Protein AF-A0AA96EMD9-F1 (afdb_monomer)

Sequence (274 aa):
MLNLIAQHVCFEETAKPFMGIWDDLYNVAASVAKLDLLMAHQSEVEGQAGRMVITEVEYLAVQCRSIFDYLQRIIKAIWSKVRYKEDGSSPKKTLPNSFGDMVIGGDNKPRTAAEIEERFMIPQALAFVYARHAPFFANLRTMRDAIVHKGSPTPVIFTTQKGAYIESTLWPFSAMTTWRSDEFEPNSLVPLKPALGAMIYLTLLAAEELIHTYSLIVELGHPLCPNHALFLRASSGKALADLLADADKRYVPPPSDEQLATVLVREGAPKAEP

Mean predicted aligned error: 6.85 Å

Secondary structure (DSSP, 8-state):
-HHHHHHH--SHHHHHHHHHHHHHHHHHHHHHHHHHHHHHTGGGSTTTHHHHHHHHHHHHHHHHHHHHHHHHHHHHHHHTT--BSSSS---PPPPPSSHHHHHB-TTSSBPPHHHHHHHHT--HHHHHHHHHHHHHHHHHHHHHHHHHSSSPPPPP-EEETTEEEEETTSTTGGG-----GGGPBGGGEEEHHHHHHHHHHHHHHHHHHHHHHHHHHB-PPPPSSTTPPP----TTHHHHHHHHHHHHHH----TTHHHHHHHHHHHSS-----

Solvent-accessible surface area (backbone atoms only — not comparable to full-atom values): 15430 Å² total; per-residue (Å²): 80,71,49,56,42,64,30,45,50,76,46,81,84,28,46,63,34,51,50,48,41,54,52,35,53,47,52,46,15,46,47,49,37,48,52,55,53,46,55,76,47,35,83,79,41,74,88,44,45,36,58,56,50,48,54,48,53,46,49,45,39,50,38,46,52,47,40,46,27,25,49,28,36,36,53,34,58,47,60,79,71,51,55,63,76,83,63,90,76,75,79,73,53,85,64,57,58,40,42,59,69,66,24,43,42,96,86,74,40,61,36,52,31,68,60,34,18,70,74,47,56,47,59,62,64,55,19,40,53,49,28,70,46,18,60,60,51,51,49,43,54,48,49,39,40,52,70,76,62,71,95,52,82,69,77,68,48,45,74,51,99,92,34,53,25,30,46,46,78,43,77,82,49,47,83,61,78,60,74,56,86,88,55,58,44,86,88,55,25,28,62,40,64,56,56,54,18,40,55,52,42,53,44,52,49,51,50,30,51,50,50,51,50,47,57,72,60,32,64,69,58,75,58,76,54,76,99,64,81,74,77,90,87,48,98,35,36,64,52,38,50,55,36,40,58,53,26,59,76,44,60,74,82,65,85,63,57,64,54,52,54,54,44,49,51,66,79,64,53,78,79,79,77,130

Foldseek 3Di:
DLQCCQFFPPDDQLPVLSVLLLVLVQLLLVLLVVQVVCLVCVVVVPPCSQVVNLVSVLSLLVSLQSNQLSLQSSLLVVQVPWDWPPDDDDPADRGDRGLCVQAADPVRAGDQLVCSCVVGVDASLLSHLSSVCSVLSSLSVVSNDQSVDDPDPRFGWDRDNVHTKGQCCDPPNVVDQQDDPVQADPNNIGHCLLVSLLSNLSSVVSSVSNVVSVCLGTDTDGTPDPPDDDDNDHPSVVSNVVSNVSNVVRDDDDPCVVVSVVSSCVSPPPPPDD

Structure (mmCIF, N/CA/C/O backbone):
data_AF-A0AA96EMD9-F1
#
_entry.id   AF-A0AA96EMD9-F1
#
loop_
_atom_site.group_PDB
_atom_site.id
_atom_site.type_symbol
_atom_site.label_atom_id
_atom_site.label_alt_id
_atom_site.label_comp_id
_atom_site.label_asym_id
_atom_site.label_entity_id
_atom_site.label_seq_id
_atom_site.pdbx_PDB_ins_code
_atom_site.Cartn_x
_atom_site.Cartn_y
_atom_site.Cartn_z
_atom_site.occupancy
_atom_site.B_iso_or_equiv
_atom_site.auth_seq_id
_atom_site.auth_comp_id
_atom_site.auth_asym_id
_atom_site.auth_atom_id
_atom_site.pdbx_PDB_model_num
ATOM 1 N N . MET A 1 1 ? -0.306 -9.950 -9.013 1.00 88.25 1 MET A N 1
ATOM 2 C CA . MET A 1 1 ? 0.975 -9.447 -8.490 1.00 88.25 1 MET A CA 1
ATOM 3 C C . MET A 1 1 ? 1.853 -10.590 -8.031 1.00 88.25 1 MET A C 1
ATOM 5 O O . MET A 1 1 ? 2.797 -10.909 -8.740 1.00 88.25 1 MET A O 1
ATOM 9 N N . LEU A 1 2 ? 1.558 -11.229 -6.891 1.00 89.88 2 LEU A N 1
ATOM 10 C CA . LEU A 1 2 ? 2.449 -12.240 -6.300 1.00 89.88 2 LEU A CA 1
ATOM 11 C C . LEU A 1 2 ? 2.739 -13.407 -7.253 1.00 89.88 2 LEU A C 1
ATOM 13 O O . LEU A 1 2 ? 3.895 -13.783 -7.414 1.00 89.88 2 LEU A O 1
ATOM 17 N N . ASN A 1 3 ? 1.708 -13.912 -7.941 1.00 90.56 3 ASN A N 1
ATOM 18 C CA . ASN A 1 3 ? 1.860 -14.949 -8.967 1.00 90.56 3 ASN A CA 1
ATOM 19 C C . ASN A 1 3 ? 2.838 -14.533 -10.061 1.00 90.56 3 ASN A C 1
ATOM 21 O O . ASN A 1 3 ? 3.735 -15.290 -10.403 1.00 90.56 3 ASN A O 1
ATOM 25 N N . LEU A 1 4 ? 2.683 -13.321 -10.587 1.00 89.44 4 LEU A N 1
ATOM 26 C CA . LEU A 1 4 ? 3.505 -12.825 -11.682 1.00 89.44 4 LEU A CA 1
ATOM 27 C C . LEU A 1 4 ? 4.973 -12.717 -11.260 1.00 89.44 4 LEU A C 1
ATOM 29 O O . LEU A 1 4 ? 5.852 -13.208 -11.963 1.00 89.44 4 LEU A O 1
ATOM 33 N N . ILE A 1 5 ? 5.227 -12.145 -10.080 1.00 90.38 5 ILE A N 1
ATOM 34 C CA . ILE A 1 5 ? 6.582 -12.013 -9.536 1.00 90.38 5 ILE A CA 1
ATOM 35 C C . ILE A 1 5 ? 7.205 -13.397 -9.312 1.00 90.38 5 ILE A C 1
ATOM 37 O O . ILE A 1 5 ? 8.311 -13.648 -9.784 1.00 90.38 5 ILE A O 1
ATOM 41 N N . ALA A 1 6 ? 6.488 -14.313 -8.658 1.00 90.62 6 ALA A N 1
ATOM 42 C CA . ALA A 1 6 ? 6.991 -15.654 -8.366 1.00 90.62 6 ALA A CA 1
ATOM 43 C C . ALA A 1 6 ? 7.255 -16.484 -9.633 1.00 90.62 6 ALA A C 1
ATOM 45 O O . ALA A 1 6 ? 8.221 -17.237 -9.682 1.00 90.62 6 ALA A O 1
ATOM 46 N N . GLN A 1 7 ? 6.408 -16.344 -10.655 1.00 90.81 7 GLN A N 1
ATOM 47 C CA . GLN A 1 7 ? 6.484 -17.146 -11.876 1.00 90.81 7 GLN A CA 1
ATOM 48 C C . GLN A 1 7 ? 7.506 -16.621 -12.879 1.00 90.81 7 GLN A C 1
ATOM 50 O O . GLN A 1 7 ? 8.136 -17.420 -13.561 1.00 90.81 7 GLN A O 1
ATOM 55 N N . HIS A 1 8 ? 7.669 -15.303 -12.989 1.00 89.56 8 HIS A N 1
ATOM 56 C CA . HIS A 1 8 ? 8.442 -14.698 -14.079 1.00 89.56 8 HIS A CA 1
ATOM 57 C C . HIS A 1 8 ? 9.663 -13.911 -13.610 1.00 89.56 8 HIS A C 1
ATOM 59 O O . HIS A 1 8 ? 10.507 -13.535 -14.422 1.00 89.56 8 HIS A O 1
ATOM 65 N N . VAL A 1 9 ? 9.748 -13.618 -12.313 1.00 86.44 9 VAL A N 1
ATOM 66 C CA . VAL A 1 9 ? 10.692 -12.639 -11.774 1.00 86.44 9 VAL A CA 1
ATOM 67 C C . VAL A 1 9 ? 11.409 -13.158 -10.528 1.00 86.44 9 VAL A C 1
ATOM 69 O O . VAL A 1 9 ? 11.762 -12.397 -9.630 1.00 86.44 9 VAL A O 1
ATOM 72 N N . CYS A 1 10 ? 11.641 -14.465 -10.446 1.00 84.44 10 CYS A N 1
ATOM 73 C CA . CYS A 1 10 ? 12.360 -15.067 -9.329 1.00 84.44 10 CYS A CA 1
ATOM 74 C C . CYS A 1 10 ? 13.860 -15.178 -9.650 1.00 84.44 10 CYS A C 1
ATOM 76 O O . CYS A 1 10 ? 14.341 -16.225 -10.076 1.00 84.44 10 CYS A O 1
ATOM 78 N N . PHE A 1 11 ? 14.600 -14.084 -9.460 1.00 88.06 11 PHE A N 1
ATOM 79 C CA . PHE A 1 11 ? 16.061 -14.044 -9.564 1.00 88.06 11 PHE A CA 1
ATOM 80 C C . PHE A 1 11 ? 16.672 -13.329 -8.348 1.00 88.06 11 PHE A C 1
ATOM 82 O O . PHE A 1 11 ? 15.958 -12.774 -7.513 1.00 88.06 11 PHE A O 1
ATOM 89 N N . GLU A 1 12 ? 17.997 -13.388 -8.199 1.00 90.88 12 GLU A N 1
ATOM 90 C CA . GLU A 1 12 ? 18.689 -13.012 -6.957 1.00 90.88 12 GLU A CA 1
ATOM 91 C C . GLU A 1 12 ? 18.345 -11.592 -6.475 1.00 90.88 12 GLU A C 1
ATOM 93 O O . GLU A 1 12 ? 18.036 -11.383 -5.299 1.00 90.88 12 GLU A O 1
ATOM 98 N N . GLU A 1 13 ? 18.307 -10.613 -7.383 1.00 92.50 13 GLU A N 1
ATOM 99 C CA . GLU A 1 13 ? 18.061 -9.213 -7.027 1.00 92.50 13 GLU A CA 1
ATOM 100 C C . GLU A 1 13 ? 16.616 -8.926 -6.577 1.00 92.50 13 GLU A C 1
ATOM 102 O O . GLU A 1 13 ? 16.376 -7.943 -5.867 1.00 92.50 13 GLU A O 1
ATOM 107 N N . THR A 1 14 ? 15.651 -9.770 -6.955 1.00 93.12 14 THR A N 1
ATOM 108 C CA . THR A 1 14 ? 14.228 -9.620 -6.601 1.00 93.12 14 THR A CA 1
ATOM 109 C C . THR A 1 14 ? 13.814 -10.468 -5.411 1.00 93.12 14 THR A C 1
ATOM 111 O O . THR A 1 14 ? 12.814 -10.140 -4.772 1.00 93.12 14 THR A O 1
ATOM 114 N N . ALA A 1 15 ? 14.603 -11.482 -5.043 1.00 93.44 15 ALA A N 1
ATOM 115 C CA . ALA A 1 15 ? 14.305 -12.380 -3.931 1.00 93.44 15 ALA A CA 1
ATOM 116 C C . ALA A 1 15 ? 14.082 -11.623 -2.611 1.00 93.44 15 ALA A C 1
ATOM 118 O O . ALA A 1 15 ? 13.046 -11.781 -1.969 1.00 93.44 15 ALA A O 1
ATOM 119 N N . LYS A 1 16 ? 15.014 -10.741 -2.219 1.00 95.31 16 LYS A N 1
ATOM 120 C CA . LYS A 1 16 ? 14.902 -10.000 -0.949 1.00 95.31 16 LYS A CA 1
ATOM 121 C C . LYS A 1 16 ? 13.705 -9.034 -0.918 1.00 95.31 16 LYS A C 1
ATOM 123 O O . LYS A 1 16 ? 12.962 -9.079 0.058 1.00 95.31 16 LYS A O 1
ATOM 128 N N . PRO A 1 17 ? 13.481 -8.165 -1.925 1.00 96.44 17 PRO A N 1
ATOM 129 C CA . PRO A 1 17 ? 12.268 -7.349 -1.972 1.00 96.44 17 PRO A CA 1
ATOM 130 C C . PRO A 1 17 ? 10.973 -8.168 -1.981 1.00 96.44 17 PRO A C 1
ATOM 132 O O . PRO A 1 17 ? 10.014 -7.786 -1.321 1.00 96.44 17 PRO A O 1
ATOM 135 N N . PHE A 1 18 ? 10.947 -9.300 -2.688 1.00 95.44 18 PHE A N 1
ATOM 136 C CA . PHE A 1 18 ? 9.769 -10.161 -2.745 1.00 95.44 18 PHE A CA 1
ATOM 137 C C . PHE A 1 18 ? 9.441 -10.787 -1.385 1.00 95.44 18 PHE A C 1
ATOM 139 O O . PHE A 1 18 ? 8.287 -10.750 -0.962 1.00 95.44 18 PHE A O 1
ATOM 146 N N . MET A 1 19 ? 10.456 -11.269 -0.659 1.00 94.62 19 MET A N 1
ATOM 147 C CA . MET A 1 19 ? 10.290 -11.718 0.728 1.00 94.62 19 MET A CA 1
ATOM 148 C C . MET A 1 19 ? 9.821 -10.585 1.646 1.00 94.62 19 MET A C 1
ATOM 150 O O . MET A 1 19 ? 8.975 -10.811 2.499 1.00 94.62 19 MET A O 1
ATOM 154 N N . GLY A 1 20 ? 10.293 -9.355 1.423 1.00 96.25 20 GLY A N 1
ATOM 155 C CA . GLY A 1 20 ? 9.812 -8.178 2.148 1.00 96.25 20 GLY A CA 1
ATOM 156 C C . GLY A 1 20 ? 8.308 -7.937 1.981 1.00 96.25 20 GLY A C 1
ATOM 157 O O . GLY A 1 20 ? 7.614 -7.734 2.968 1.00 96.25 20 GLY A O 1
ATOM 158 N N . ILE A 1 21 ? 7.777 -8.046 0.755 1.00 96.12 21 ILE A N 1
ATOM 159 C CA . ILE A 1 21 ? 6.322 -7.963 0.513 1.00 96.12 21 ILE A CA 1
ATOM 160 C C . ILE A 1 21 ? 5.586 -9.070 1.274 1.00 96.12 21 ILE A C 1
ATOM 162 O O . ILE A 1 21 ? 4.518 -8.837 1.835 1.00 96.12 21 ILE A O 1
ATOM 166 N N . TRP A 1 22 ? 6.144 -10.280 1.283 1.00 94.06 22 TRP A N 1
ATOM 167 C CA . TRP A 1 22 ? 5.551 -11.422 1.970 1.00 94.06 22 TRP A C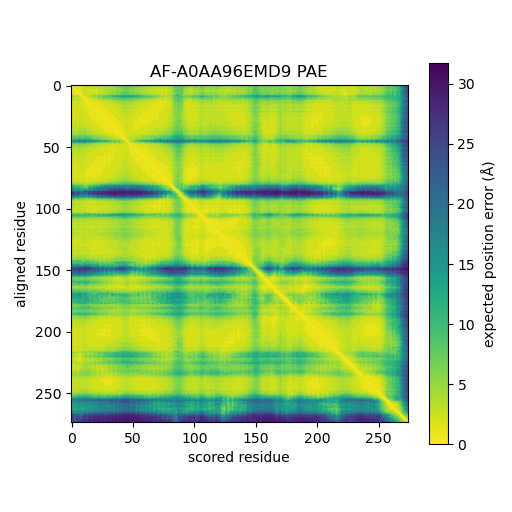A 1
ATOM 168 C C . TRP A 1 22 ? 5.466 -11.198 3.488 1.00 94.06 22 TRP A C 1
ATOM 170 O O . TRP A 1 22 ? 4.406 -11.405 4.084 1.00 94.06 22 TRP A O 1
ATOM 180 N N . ASP A 1 23 ? 6.551 -10.725 4.099 1.00 96.12 23 ASP A N 1
ATOM 181 C CA . ASP A 1 23 ? 6.608 -10.401 5.525 1.00 96.12 23 ASP A CA 1
ATOM 182 C C . ASP A 1 23 ? 5.653 -9.252 5.880 1.00 96.12 23 ASP A C 1
ATOM 184 O O . ASP A 1 23 ? 4.903 -9.351 6.854 1.00 96.12 23 ASP A O 1
ATOM 188 N N . ASP A 1 24 ? 5.600 -8.197 5.062 1.00 97.12 24 ASP A N 1
ATOM 189 C CA . ASP A 1 24 ? 4.687 -7.070 5.274 1.00 97.12 24 ASP A CA 1
ATOM 190 C C . ASP A 1 24 ? 3.218 -7.521 5.211 1.00 97.12 24 ASP A C 1
ATOM 192 O O . ASP A 1 24 ? 2.407 -7.109 6.040 1.00 97.12 24 ASP A O 1
ATOM 196 N N . LEU A 1 25 ? 2.861 -8.426 4.291 1.00 96.00 25 LEU A N 1
ATOM 197 C CA . LEU A 1 25 ? 1.513 -9.000 4.222 1.00 96.00 25 LEU A CA 1
ATOM 198 C C . LEU A 1 25 ? 1.167 -9.836 5.463 1.00 96.00 25 LEU A C 1
ATOM 200 O O . LEU A 1 25 ? 0.032 -9.770 5.947 1.00 96.00 25 LEU A O 1
ATOM 204 N N . TYR A 1 26 ? 2.123 -10.593 6.010 1.00 96.19 26 TYR A N 1
ATOM 205 C CA . TYR A 1 26 ? 1.923 -11.289 7.284 1.00 96.19 26 TYR A CA 1
ATOM 206 C C . TYR A 1 26 ? 1.712 -10.324 8.442 1.00 96.19 26 TYR A C 1
ATOM 208 O O . TYR A 1 26 ? 0.801 -10.527 9.249 1.00 96.19 26 TYR A O 1
ATOM 216 N N . ASN A 1 27 ? 2.514 -9.266 8.500 1.00 97.19 27 ASN A N 1
ATOM 217 C CA . ASN A 1 27 ? 2.411 -8.236 9.522 1.00 97.19 27 ASN A CA 1
ATOM 218 C C . ASN A 1 27 ? 1.067 -7.509 9.440 1.00 97.19 27 ASN A C 1
ATOM 220 O O . ASN A 1 27 ? 0.408 -7.333 10.462 1.00 97.19 27 ASN A O 1
ATOM 224 N N . VAL A 1 28 ? 0.606 -7.175 8.232 1.00 97.31 28 VAL A N 1
ATOM 225 C CA . VAL A 1 28 ? -0.723 -6.598 8.000 1.00 97.31 28 VAL A CA 1
ATOM 226 C C . VAL A 1 28 ? -1.818 -7.545 8.491 1.00 97.31 28 VAL A C 1
ATOM 228 O O . VAL A 1 28 ? -2.691 -7.121 9.248 1.00 97.31 28 VAL A O 1
ATOM 231 N N . ALA A 1 29 ? -1.763 -8.832 8.133 1.00 97.06 29 ALA A N 1
ATOM 232 C CA . ALA A 1 29 ? -2.752 -9.808 8.591 1.00 97.06 29 ALA A CA 1
ATOM 233 C C . ALA A 1 29 ? -2.773 -9.944 10.122 1.00 97.06 29 ALA A C 1
ATOM 235 O O . ALA A 1 29 ? -3.844 -9.980 10.734 1.00 97.06 29 ALA A O 1
ATOM 236 N N . ALA A 1 30 ? -1.598 -9.985 10.753 1.00 97.12 30 ALA A N 1
ATOM 237 C CA . ALA A 1 30 ? -1.471 -10.039 12.202 1.00 97.12 30 ALA A CA 1
ATOM 238 C C . ALA A 1 30 ? -2.016 -8.769 12.874 1.00 97.12 30 ALA A C 1
ATOM 240 O O . ALA A 1 30 ? -2.736 -8.873 13.863 1.00 97.12 30 ALA A O 1
ATOM 241 N N . SER A 1 31 ? -1.726 -7.586 12.333 1.00 97.38 31 SER A N 1
ATOM 242 C CA . SER A 1 31 ? -2.237 -6.300 12.824 1.00 97.38 31 SER A CA 1
ATOM 243 C C . SER A 1 31 ? -3.750 -6.179 12.729 1.00 97.38 31 SER A C 1
ATOM 245 O O . SER A 1 31 ? -4.387 -5.787 13.703 1.00 97.38 31 SER A O 1
ATOM 247 N N . VAL A 1 32 ? -4.353 -6.608 11.620 1.00 96.75 32 VAL A N 1
ATOM 248 C CA . VAL A 1 32 ? -5.818 -6.635 11.495 1.00 96.75 32 VAL A CA 1
ATOM 249 C C . VAL A 1 32 ? -6.443 -7.559 12.545 1.00 96.75 32 VAL A C 1
ATOM 251 O O . VAL A 1 32 ? -7.386 -7.164 13.225 1.00 96.75 32 VAL A O 1
ATOM 254 N N . ALA A 1 33 ? -5.894 -8.760 12.746 1.00 96.81 33 ALA A N 1
ATOM 255 C CA . ALA A 1 33 ? -6.397 -9.668 13.778 1.00 96.81 33 ALA A CA 1
ATOM 256 C C . ALA A 1 33 ? -6.174 -9.137 15.206 1.00 96.81 33 ALA A C 1
ATOM 258 O O . ALA A 1 33 ? -7.036 -9.311 16.065 1.00 96.81 33 ALA A O 1
ATOM 259 N N . LYS A 1 34 ? -5.048 -8.458 15.467 1.00 96.00 34 LYS A N 1
ATOM 260 C CA . LYS A 1 34 ? -4.781 -7.795 16.753 1.00 96.00 34 LYS A CA 1
ATOM 261 C C . LYS A 1 34 ? -5.832 -6.733 17.067 1.00 96.00 34 LYS A C 1
ATOM 263 O O . LYS A 1 34 ? -6.273 -6.659 18.207 1.00 96.00 34 LYS A O 1
ATOM 268 N N . LEU A 1 35 ? -6.265 -5.955 16.074 1.00 95.19 35 LEU A N 1
ATOM 269 C CA . LEU A 1 35 ? -7.336 -4.972 16.255 1.00 95.19 35 LEU A CA 1
ATOM 270 C C . LEU A 1 35 ? -8.656 -5.634 16.668 1.00 95.19 35 LEU A C 1
ATOM 272 O O . LEU A 1 35 ? -9.304 -5.160 17.598 1.00 95.19 35 LEU A O 1
ATOM 276 N N . ASP A 1 36 ? -9.023 -6.748 16.033 1.00 94.25 36 ASP A N 1
ATOM 277 C CA . ASP A 1 36 ? -10.234 -7.495 16.394 1.00 94.25 36 ASP A CA 1
ATOM 278 C C . ASP A 1 36 ? -10.150 -8.043 17.831 1.00 94.25 36 ASP A C 1
ATOM 280 O O . ASP A 1 36 ? -11.093 -7.900 18.611 1.00 94.25 36 ASP A O 1
ATOM 284 N N . LEU A 1 37 ? -8.995 -8.595 18.218 1.00 94.19 37 LEU A N 1
ATOM 285 C CA . LEU A 1 37 ? -8.750 -9.075 19.583 1.00 94.19 37 LEU A CA 1
ATOM 286 C C . LEU A 1 37 ? -8.800 -7.946 20.616 1.00 94.19 37 LEU A C 1
ATOM 288 O O . LEU A 1 37 ? -9.390 -8.121 21.683 1.00 94.19 37 LEU A O 1
ATOM 292 N N . LEU A 1 38 ? -8.214 -6.794 20.294 1.00 93.81 38 LEU A N 1
ATOM 293 C CA . LEU A 1 38 ? -8.193 -5.621 21.160 1.00 93.81 38 LEU A CA 1
ATOM 294 C C . LEU A 1 38 ? -9.602 -5.071 21.394 1.00 93.81 38 LEU A C 1
ATOM 296 O O . LEU A 1 38 ? -9.930 -4.696 22.515 1.00 93.81 38 LEU A O 1
ATOM 300 N N . MET A 1 39 ? -10.449 -5.041 20.363 1.00 92.19 39 MET A N 1
ATOM 301 C CA . MET A 1 39 ? -11.841 -4.606 20.509 1.00 92.19 39 MET A CA 1
ATOM 302 C C . MET A 1 39 ? -12.678 -5.604 21.310 1.00 92.19 39 MET A C 1
ATOM 304 O O . MET A 1 39 ? -13.521 -5.186 22.104 1.00 92.19 39 MET A O 1
ATOM 308 N N . ALA A 1 40 ? -12.414 -6.905 21.160 1.00 92.88 40 ALA A N 1
ATOM 309 C CA . ALA A 1 40 ? -13.080 -7.944 21.941 1.00 92.88 40 ALA A CA 1
ATOM 310 C C . ALA A 1 40 ? -12.732 -7.885 23.442 1.00 92.88 40 ALA A C 1
ATOM 312 O O . ALA A 1 40 ? -13.594 -8.165 24.269 1.00 92.88 40 ALA A O 1
ATOM 313 N N . HIS A 1 41 ? -11.508 -7.473 23.792 1.00 92.75 41 HIS A N 1
ATOM 314 C CA . HIS A 1 41 ? -11.016 -7.411 25.178 1.00 92.75 41 HIS A CA 1
ATOM 315 C C . HIS A 1 41 ? -10.793 -5.969 25.661 1.00 92.75 41 HIS A C 1
ATOM 317 O O . HIS A 1 41 ? -10.017 -5.720 26.581 1.00 92.75 41 HIS A O 1
ATOM 323 N N . GLN A 1 42 ? -11.474 -4.989 25.057 1.00 90.19 42 GLN A N 1
ATOM 324 C CA . GLN A 1 42 ? -11.243 -3.568 25.351 1.00 90.19 42 GLN A CA 1
ATOM 325 C C . GLN A 1 42 ? -11.488 -3.197 26.825 1.00 90.19 42 GLN A C 1
ATOM 327 O O . GLN A 1 42 ? -10.881 -2.255 27.329 1.00 90.19 42 GLN A O 1
ATOM 332 N N . SER A 1 43 ? -12.351 -3.943 27.526 1.00 89.06 43 SER A N 1
ATOM 333 C CA . SER A 1 43 ? -12.630 -3.756 28.954 1.00 89.06 43 SER A CA 1
ATOM 334 C C . SER A 1 43 ? -11.455 -4.127 29.859 1.00 89.06 43 SER A C 1
ATOM 336 O O . SER A 1 43 ? -11.406 -3.661 30.990 1.00 89.06 43 SER A O 1
ATOM 338 N N . GLU A 1 44 ? -10.515 -4.947 29.384 1.00 91.44 44 GLU A N 1
ATOM 339 C CA . GLU A 1 44 ? -9.346 -5.390 30.158 1.00 91.44 44 GLU A CA 1
ATOM 340 C C . GLU A 1 44 ? -8.184 -4.388 30.097 1.00 91.44 44 GLU A C 1
ATOM 342 O O . GLU A 1 44 ? -7.270 -4.436 30.915 1.00 91.44 44 GLU A O 1
ATOM 347 N N . VAL A 1 45 ? -8.216 -3.461 29.137 1.00 86.12 45 VAL A N 1
ATOM 348 C CA . VAL A 1 45 ? -7.140 -2.495 28.863 1.00 86.12 45 VAL A CA 1
ATOM 349 C C . VAL A 1 45 ? -7.571 -1.057 29.176 1.00 86.12 45 VAL A C 1
ATOM 351 O O . VAL A 1 45 ? -7.239 -0.139 28.430 1.00 86.12 45 VAL A O 1
ATOM 354 N N . GLU A 1 46 ? -8.343 -0.876 30.254 1.00 78.25 46 GLU A N 1
ATOM 355 C CA . GLU A 1 46 ? -8.946 0.374 30.763 1.00 78.25 46 GLU A CA 1
ATOM 356 C C . GLU A 1 46 ? -8.380 1.679 30.164 1.00 78.25 46 GLU A C 1
ATOM 358 O O . 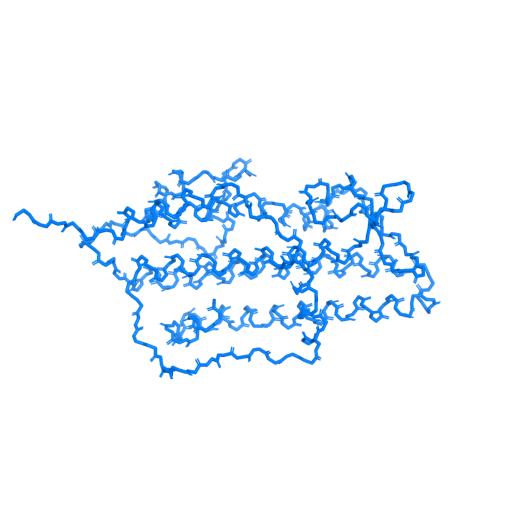GLU A 1 46 ? -7.314 2.168 30.540 1.00 78.25 46 GLU A O 1
ATOM 363 N N . GLY A 1 47 ? -9.103 2.266 29.204 1.00 79.50 47 GLY A N 1
ATOM 364 C CA . GLY A 1 47 ? -8.758 3.559 28.593 1.00 79.50 47 GLY A CA 1
ATOM 365 C C . GLY A 1 47 ? -7.543 3.558 27.649 1.00 79.50 47 GLY A C 1
ATOM 366 O O . GLY A 1 47 ? -7.325 4.541 26.942 1.00 79.50 47 GLY A O 1
ATOM 367 N N . GLN A 1 48 ? -6.778 2.468 27.567 1.00 87.56 48 GLN A N 1
ATOM 368 C CA . GLN A 1 48 ? -5.604 2.340 26.695 1.00 87.56 48 GLN A CA 1
ATOM 369 C C . GLN A 1 48 ? -5.936 1.805 25.299 1.00 87.56 48 GLN A C 1
ATOM 371 O O . GLN A 1 48 ? -5.144 2.005 24.376 1.00 87.56 48 GLN A O 1
ATOM 376 N N . ALA A 1 49 ? -7.105 1.179 25.118 1.00 90.56 49 ALA A N 1
ATOM 377 C CA . ALA A 1 49 ? -7.527 0.596 23.842 1.00 90.56 49 ALA A CA 1
ATOM 378 C C . ALA A 1 49 ? -7.374 1.580 22.670 1.00 90.56 49 ALA A C 1
ATOM 380 O O . ALA A 1 49 ? -6.780 1.231 21.654 1.00 90.56 49 ALA A O 1
ATOM 381 N N . GLY A 1 50 ? -7.809 2.836 22.827 1.00 88.88 50 GLY A N 1
ATOM 382 C CA . GLY A 1 50 ? -7.662 3.855 21.782 1.00 88.88 50 GLY A CA 1
ATOM 383 C C . GLY A 1 50 ? -6.202 4.087 21.374 1.00 88.88 50 GLY A C 1
ATOM 384 O O . GLY A 1 50 ? -5.892 4.124 20.185 1.00 88.88 50 GLY A O 1
ATOM 385 N N . ARG A 1 51 ? -5.278 4.164 22.343 1.00 87.69 51 ARG A N 1
ATOM 386 C CA . ARG A 1 51 ? -3.845 4.347 22.062 1.00 87.69 51 ARG A CA 1
ATOM 387 C C . ARG A 1 51 ? -3.228 3.121 21.393 1.00 87.69 51 ARG A C 1
ATOM 389 O O . ARG A 1 51 ? -2.435 3.286 20.472 1.00 87.69 51 ARG A O 1
ATOM 396 N N . MET A 1 52 ? -3.616 1.920 21.818 1.00 92.50 52 MET A N 1
ATOM 397 C CA . MET A 1 52 ? -3.171 0.669 21.199 1.00 92.50 52 MET A CA 1
ATOM 398 C C . MET A 1 52 ? -3.661 0.551 19.747 1.00 92.50 52 MET A C 1
ATOM 400 O O . MET A 1 52 ? -2.886 0.192 18.862 1.00 92.50 52 MET A O 1
ATOM 404 N N . VAL A 1 53 ? -4.914 0.936 19.468 1.00 92.38 53 VAL A N 1
ATOM 405 C CA . VAL A 1 53 ? -5.426 0.996 18.091 1.00 92.38 53 VAL A CA 1
ATOM 406 C C . VAL A 1 53 ? -4.602 1.980 17.260 1.00 92.38 53 VAL A C 1
ATOM 408 O O . VAL A 1 53 ? -4.178 1.620 16.168 1.00 92.38 53 VAL A O 1
ATOM 411 N N . ILE A 1 54 ? -4.321 3.186 17.771 1.00 89.00 54 ILE A N 1
ATOM 412 C CA . ILE A 1 54 ? -3.518 4.191 17.051 1.00 89.00 54 ILE A CA 1
ATOM 413 C C . ILE A 1 54 ? -2.168 3.603 16.619 1.00 89.00 54 ILE A C 1
ATOM 415 O O . ILE A 1 54 ? -1.807 3.718 15.450 1.00 89.00 54 ILE A O 1
ATOM 419 N N . THR A 1 55 ? -1.457 2.919 17.519 1.00 90.06 55 THR A N 1
ATOM 420 C CA . THR A 1 55 ? -0.150 2.329 17.187 1.00 90.06 55 THR A CA 1
ATOM 421 C C . THR A 1 55 ? -0.238 1.245 16.111 1.00 90.06 55 THR A C 1
ATOM 423 O O . THR A 1 55 ? 0.670 1.106 15.295 1.00 90.06 55 THR A O 1
ATOM 426 N N . GLU A 1 56 ? -1.345 0.502 16.048 1.00 93.50 56 GLU A N 1
ATOM 427 C CA . GLU A 1 56 ? -1.576 -0.460 14.966 1.00 93.50 56 GLU A CA 1
ATOM 428 C C . GLU A 1 56 ? -1.914 0.241 13.643 1.00 93.50 56 GLU A C 1
ATOM 430 O O . GLU A 1 56 ? -1.436 -0.186 12.594 1.00 93.50 56 GLU A O 1
ATOM 435 N N . VAL A 1 57 ? -2.670 1.346 13.668 1.00 91.00 57 VAL A N 1
ATOM 436 C CA . VAL A 1 57 ? -2.932 2.167 12.470 1.00 91.00 57 VAL A CA 1
ATOM 437 C C . VAL A 1 57 ? -1.628 2.725 11.896 1.00 91.00 57 VAL A C 1
ATOM 439 O O . VAL A 1 57 ? -1.398 2.632 10.689 1.00 91.00 57 VAL A O 1
ATOM 442 N N . GLU A 1 58 ? -0.747 3.248 12.752 1.00 88.75 58 GLU A N 1
ATOM 443 C CA . GLU A 1 58 ? 0.596 3.702 12.366 1.00 88.75 58 GLU A CA 1
ATOM 444 C C . GLU A 1 58 ? 1.382 2.601 11.670 1.00 88.75 58 GLU A C 1
ATOM 446 O O . GLU A 1 58 ? 1.928 2.789 10.579 1.00 88.75 58 GLU A O 1
ATOM 451 N N . TYR A 1 59 ? 1.431 1.436 12.312 1.00 93.75 59 TYR A N 1
ATOM 452 C CA . TYR A 1 59 ? 2.190 0.309 11.816 1.00 93.75 59 TYR A CA 1
ATOM 453 C C . TYR A 1 59 ? 1.642 -0.183 10.474 1.00 93.75 59 TYR A C 1
ATOM 455 O O . TYR A 1 59 ? 2.420 -0.383 9.544 1.00 93.75 59 TYR A O 1
ATOM 463 N N . LEU A 1 60 ? 0.317 -0.275 10.315 1.00 94.88 60 LEU A N 1
ATOM 464 C CA . LEU A 1 60 ? -0.324 -0.621 9.044 1.00 94.88 60 LEU A CA 1
ATOM 465 C C . LEU A 1 60 ? 0.035 0.364 7.923 1.00 94.88 60 LEU A C 1
ATOM 467 O O . LEU A 1 60 ? 0.324 -0.072 6.807 1.00 94.88 60 LEU A O 1
ATOM 471 N N . ALA A 1 61 ? 0.077 1.669 8.203 1.00 91.75 61 ALA A N 1
ATOM 472 C CA . ALA A 1 61 ? 0.498 2.670 7.222 1.00 91.75 61 ALA A CA 1
ATOM 473 C C . ALA A 1 61 ? 1.972 2.487 6.807 1.00 91.75 61 ALA A C 1
ATOM 475 O O . ALA A 1 61 ? 2.313 2.632 5.628 1.00 91.75 61 ALA A O 1
ATOM 476 N N . VAL A 1 62 ? 2.845 2.120 7.754 1.00 93.00 62 VAL A N 1
ATOM 477 C CA . VAL A 1 62 ? 4.251 1.777 7.475 1.00 93.00 62 VAL A CA 1
ATOM 478 C C . VAL A 1 62 ? 4.353 0.538 6.586 1.00 93.00 62 VAL A C 1
ATOM 480 O O . VAL A 1 62 ? 5.078 0.586 5.592 1.00 93.00 62 VAL A O 1
ATOM 483 N N . GLN A 1 63 ? 3.604 -0.529 6.887 1.00 96.25 63 GLN A N 1
ATOM 484 C CA . GLN A 1 63 ? 3.595 -1.748 6.070 1.00 96.25 63 GLN A CA 1
ATOM 485 C C . GLN A 1 63 ? 3.091 -1.469 4.647 1.00 96.25 63 GLN A C 1
ATOM 487 O O . GLN A 1 63 ? 3.732 -1.854 3.673 1.00 96.25 63 GLN A O 1
ATOM 492 N N . CYS A 1 64 ? 1.995 -0.715 4.504 1.00 95.88 64 CYS A N 1
ATOM 493 C CA . CYS A 1 64 ? 1.449 -0.360 3.191 1.00 95.88 64 CYS A CA 1
ATOM 494 C C . CYS A 1 64 ? 2.468 0.406 2.334 1.00 95.88 64 CYS A C 1
ATOM 496 O O . CYS A 1 64 ? 2.673 0.098 1.162 1.00 95.88 64 CYS A O 1
ATOM 498 N N . ARG A 1 65 ? 3.168 1.379 2.927 1.00 94.56 65 ARG A N 1
ATOM 499 C CA . ARG A 1 65 ? 4.240 2.108 2.239 1.00 94.56 65 ARG A CA 1
ATOM 500 C C . ARG A 1 65 ? 5.414 1.200 1.866 1.00 94.56 65 ARG A C 1
ATOM 502 O O . ARG A 1 65 ? 5.966 1.338 0.778 1.00 94.56 65 ARG A O 1
ATOM 509 N N . SER A 1 66 ? 5.810 0.309 2.768 1.00 96.25 66 SER A N 1
ATOM 510 C CA . SER A 1 66 ? 6.920 -0.618 2.551 1.00 96.25 66 SER A CA 1
ATOM 511 C C . SER A 1 66 ? 6.656 -1.543 1.355 1.00 96.25 66 SER A C 1
ATOM 513 O O . SER A 1 66 ? 7.540 -1.712 0.515 1.00 96.25 66 SER A O 1
ATOM 515 N N . ILE A 1 67 ? 5.411 -2.004 1.169 1.00 97.56 67 ILE A N 1
ATOM 516 C CA . ILE A 1 67 ? 4.991 -2.768 -0.019 1.00 97.56 67 ILE A CA 1
ATOM 517 C C . ILE A 1 67 ? 5.259 -1.992 -1.320 1.00 97.56 67 ILE A C 1
ATOM 519 O O . ILE A 1 67 ? 5.817 -2.564 -2.259 1.00 97.56 67 ILE A O 1
ATOM 523 N N . PHE A 1 68 ? 4.935 -0.692 -1.383 1.00 97.12 68 PHE A N 1
ATOM 524 C CA . PHE A 1 68 ? 5.255 0.147 -2.550 1.00 97.12 68 PHE A CA 1
ATOM 525 C C . PHE A 1 68 ? 6.761 0.204 -2.825 1.00 97.12 68 PHE A C 1
ATOM 527 O O . PHE A 1 68 ? 7.194 0.055 -3.968 1.00 97.12 68 PHE A O 1
ATOM 534 N N . ASP A 1 69 ? 7.571 0.412 -1.786 1.00 96.88 69 ASP A N 1
ATOM 535 C CA . ASP A 1 69 ? 9.022 0.525 -1.930 1.00 96.88 69 ASP A CA 1
ATOM 536 C C . ASP A 1 69 ? 9.660 -0.822 -2.322 1.00 96.88 69 ASP A C 1
ATOM 538 O O . ASP A 1 69 ? 10.552 -0.864 -3.174 1.00 96.88 69 ASP A O 1
ATOM 542 N N . TYR A 1 70 ? 9.185 -1.949 -1.784 1.00 97.69 70 TYR A N 1
ATOM 543 C CA . TYR A 1 70 ? 9.631 -3.269 -2.227 1.00 97.69 70 TYR A CA 1
ATOM 544 C C . TYR A 1 70 ? 9.240 -3.555 -3.674 1.00 97.69 70 TYR A C 1
ATOM 546 O O . TYR A 1 70 ? 10.091 -4.004 -4.447 1.00 97.69 70 TYR A O 1
ATOM 554 N N . LEU A 1 71 ? 8.004 -3.245 -4.071 1.00 96.75 71 LEU A N 1
ATOM 555 C CA . LEU A 1 71 ? 7.576 -3.395 -5.458 1.00 96.75 71 LEU A CA 1
ATOM 556 C C . LEU A 1 71 ? 8.425 -2.537 -6.398 1.00 96.75 71 LEU A C 1
ATOM 558 O O . LEU A 1 71 ? 8.869 -3.030 -7.433 1.00 96.75 71 LEU A O 1
ATOM 562 N N . GLN A 1 72 ? 8.721 -1.290 -6.029 1.00 97.06 72 GLN A N 1
ATOM 563 C CA . GLN A 1 72 ? 9.577 -0.418 -6.829 1.00 97.06 72 GLN A CA 1
ATOM 564 C C . GLN A 1 72 ? 10.967 -1.023 -7.041 1.00 97.06 72 GLN A C 1
ATOM 566 O O . GLN A 1 72 ? 11.512 -0.972 -8.146 1.00 97.06 72 GLN A O 1
ATOM 571 N N . ARG A 1 73 ? 11.552 -1.631 -6.004 1.00 96.69 73 ARG A N 1
ATOM 572 C CA . ARG A 1 73 ? 12.843 -2.326 -6.120 1.00 96.69 73 ARG A CA 1
ATOM 573 C C . ARG A 1 73 ? 12.763 -3.516 -7.068 1.00 96.69 73 ARG A C 1
ATOM 575 O O . ARG A 1 73 ? 13.708 -3.728 -7.826 1.00 96.69 73 ARG A O 1
ATOM 582 N N . ILE A 1 74 ? 11.649 -4.251 -7.058 1.00 94.94 74 ILE A N 1
ATOM 583 C CA . ILE A 1 74 ? 11.395 -5.334 -8.015 1.00 94.94 74 ILE A CA 1
ATOM 584 C C . ILE A 1 74 ? 11.309 -4.761 -9.430 1.00 94.94 74 ILE A C 1
ATOM 586 O O . ILE A 1 74 ? 12.078 -5.175 -10.290 1.00 94.94 74 ILE A O 1
ATOM 590 N N . ILE A 1 75 ? 10.462 -3.754 -9.663 1.00 94.12 75 ILE A N 1
ATOM 591 C CA . ILE A 1 75 ? 10.295 -3.113 -10.977 1.00 94.12 75 ILE A CA 1
ATOM 592 C C . ILE A 1 75 ? 11.630 -2.586 -11.505 1.00 94.12 75 ILE A C 1
ATOM 594 O O . ILE A 1 75 ? 11.974 -2.831 -12.659 1.00 94.12 75 ILE A O 1
ATOM 598 N N . LYS A 1 76 ? 12.427 -1.924 -10.662 1.00 93.88 76 LYS A N 1
ATOM 599 C CA . LYS A 1 76 ? 13.779 -1.473 -11.006 1.00 93.88 76 LYS A CA 1
ATOM 600 C C . LYS A 1 76 ? 14.689 -2.629 -11.429 1.00 93.88 76 LYS A C 1
ATOM 602 O O . LYS A 1 76 ? 15.412 -2.493 -12.415 1.00 93.88 76 LYS A O 1
ATOM 607 N N . ALA A 1 77 ? 14.689 -3.729 -10.678 1.00 91.81 77 ALA A N 1
ATOM 608 C CA . ALA A 1 77 ? 15.525 -4.891 -10.966 1.00 91.81 77 ALA A CA 1
ATOM 609 C C . ALA A 1 77 ? 15.107 -5.596 -12.265 1.00 91.81 77 ALA A C 1
ATOM 611 O O . ALA A 1 77 ? 15.961 -6.090 -12.996 1.00 91.81 77 ALA A O 1
ATOM 612 N N . ILE A 1 78 ? 13.810 -5.600 -12.585 1.00 89.31 78 ILE A N 1
ATOM 613 C CA . ILE A 1 78 ? 13.331 -6.076 -13.885 1.00 89.31 78 ILE A CA 1
ATOM 614 C C . ILE A 1 78 ? 13.756 -5.106 -14.990 1.00 89.31 78 ILE A C 1
ATOM 616 O O . ILE A 1 78 ? 14.262 -5.522 -16.031 1.00 89.31 78 ILE A O 1
ATOM 620 N N . TRP A 1 79 ? 13.609 -3.802 -14.747 1.00 88.56 79 TRP A N 1
ATOM 621 C CA . TRP A 1 79 ? 13.842 -2.746 -15.731 1.00 88.56 79 TRP A CA 1
ATOM 622 C C . TRP A 1 79 ? 15.252 -2.742 -16.301 1.00 88.56 79 TRP A C 1
ATOM 624 O O . TRP A 1 79 ? 15.427 -2.499 -17.498 1.00 88.56 79 TRP A O 1
ATOM 634 N N . SER A 1 80 ? 16.242 -3.054 -15.465 1.00 85.56 80 SER A N 1
ATOM 635 C CA . SER A 1 80 ? 17.639 -3.170 -15.881 1.00 85.56 80 SER A CA 1
ATOM 636 C C . SER A 1 80 ? 17.930 -4.402 -16.744 1.00 85.56 80 SER A C 1
ATOM 638 O O . SER A 1 80 ? 18.971 -4.430 -17.396 1.00 85.56 80 SER A O 1
ATOM 640 N N . LYS A 1 81 ? 17.042 -5.406 -16.768 1.00 83.25 81 LYS A N 1
ATOM 641 C CA . LYS A 1 81 ? 17.252 -6.691 -17.457 1.00 83.25 81 LYS A CA 1
ATOM 642 C C . LYS A 1 81 ? 16.384 -6.875 -18.706 1.00 83.25 81 LYS A C 1
ATOM 644 O O . LYS A 1 81 ? 16.779 -7.607 -19.609 1.00 83.25 81 LYS A O 1
ATOM 649 N N . VAL A 1 82 ? 15.219 -6.234 -18.781 1.00 75.62 82 VAL A N 1
ATOM 650 C CA . VAL A 1 82 ? 14.264 -6.439 -19.887 1.00 75.62 82 VAL A CA 1
ATOM 651 C C . VAL A 1 82 ? 14.585 -5.609 -21.126 1.00 75.62 82 VAL A C 1
ATOM 653 O O . VAL A 1 82 ? 15.209 -4.550 -21.043 1.00 75.62 82 VAL A O 1
ATOM 656 N N . ARG A 1 83 ? 14.104 -6.057 -22.287 1.00 69.44 83 ARG A N 1
ATOM 657 C CA . ARG A 1 83 ? 14.040 -5.277 -23.532 1.00 69.44 83 ARG A CA 1
ATOM 658 C C . ARG A 1 83 ? 12.594 -4.830 -23.774 1.00 69.44 83 ARG A C 1
ATOM 660 O O . ARG A 1 83 ? 11.669 -5.422 -23.222 1.00 69.44 83 ARG A O 1
ATOM 667 N N . TYR A 1 84 ? 12.412 -3.740 -24.517 1.00 68.00 84 TYR A N 1
ATOM 668 C CA . TYR A 1 84 ? 11.076 -3.357 -24.983 1.00 68.00 84 TYR A CA 1
ATOM 669 C C . TYR A 1 84 ? 10.618 -4.337 -26.064 1.00 68.00 84 TYR A C 1
ATOM 671 O O . TYR A 1 84 ? 11.460 -4.806 -26.829 1.00 68.00 84 TYR A O 1
ATOM 679 N N . LYS A 1 85 ? 9.311 -4.617 -26.119 1.00 63.88 85 LYS A N 1
ATOM 680 C CA . LYS A 1 85 ? 8.713 -5.502 -27.132 1.00 63.88 85 LYS A CA 1
ATOM 681 C C . LYS A 1 85 ? 8.801 -4.944 -28.555 1.00 63.88 85 LYS A C 1
ATOM 683 O O . LYS A 1 85 ? 8.922 -5.729 -29.484 1.00 63.88 85 LYS A O 1
ATOM 688 N N . GLU A 1 86 ? 8.749 -3.619 -28.728 1.00 59.06 86 GLU A N 1
ATOM 689 C CA . GLU A 1 86 ? 8.450 -3.043 -30.050 1.00 59.06 86 GLU A CA 1
ATOM 690 C C . GLU A 1 86 ? 9.563 -2.281 -30.779 1.00 59.06 86 GLU A C 1
ATOM 692 O O . GLU A 1 86 ? 9.396 -2.084 -31.970 1.00 59.06 86 GLU A O 1
ATOM 697 N N . ASP A 1 87 ? 10.689 -1.879 -30.177 1.00 52.88 87 ASP A N 1
ATOM 698 C CA . ASP A 1 87 ? 11.864 -1.456 -30.966 1.00 52.88 87 ASP A CA 1
ATOM 699 C C . ASP A 1 87 ? 13.095 -1.149 -30.101 1.00 52.88 87 ASP A C 1
ATOM 701 O O . ASP A 1 87 ? 13.019 -0.752 -28.932 1.00 52.88 87 ASP A O 1
ATOM 705 N N . GLY A 1 88 ? 14.268 -1.373 -30.691 1.00 54.16 88 GLY A N 1
ATOM 706 C CA . GLY A 1 88 ? 15.569 -1.335 -30.036 1.00 54.16 88 GLY A CA 1
ATOM 707 C C . GLY A 1 88 ? 15.979 0.037 -29.491 1.00 54.16 88 GLY A C 1
ATOM 708 O O . GLY A 1 88 ? 16.275 0.969 -30.229 1.00 54.16 88 GLY A O 1
ATOM 709 N N . SER A 1 89 ? 16.175 0.085 -28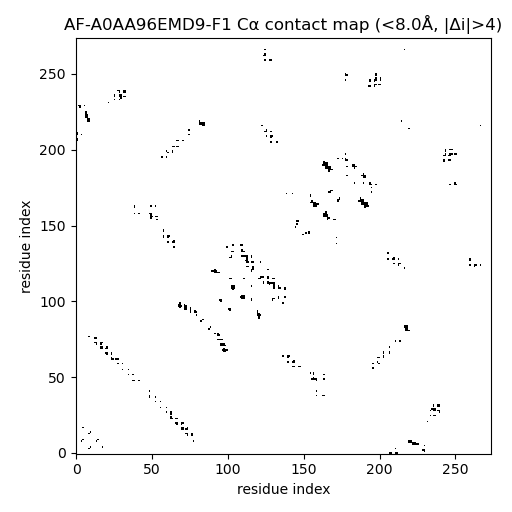.172 1.00 59.53 89 SER A N 1
ATOM 710 C CA . SER A 1 89 ? 17.030 1.038 -27.445 1.00 59.53 89 SER A CA 1
ATOM 711 C C . SER A 1 89 ? 16.613 2.517 -27.418 1.00 59.53 89 SER A C 1
ATOM 713 O O . SER A 1 89 ? 17.338 3.394 -27.877 1.00 59.53 89 SER A O 1
ATOM 715 N N . SER A 1 90 ? 15.541 2.831 -26.688 1.00 53.84 90 SER A N 1
ATOM 716 C CA . SER A 1 90 ? 15.509 4.107 -25.955 1.00 53.84 90 SER A CA 1
ATOM 717 C C . SER A 1 90 ? 16.524 4.058 -24.801 1.00 53.84 90 SER A C 1
ATOM 719 O O . SER A 1 90 ? 16.645 3.009 -24.153 1.00 53.84 90 SER A O 1
ATOM 721 N N . PRO A 1 91 ? 17.253 5.149 -24.497 1.00 60.94 91 PRO A N 1
ATOM 722 C CA . PRO A 1 91 ? 18.178 5.180 -23.371 1.00 60.94 91 PRO A CA 1
ATOM 723 C C . PRO A 1 91 ? 17.406 4.951 -22.069 1.00 60.94 91 PRO A C 1
ATOM 725 O O . PRO A 1 91 ? 16.653 5.807 -21.603 1.00 60.94 91 PRO A O 1
ATOM 728 N N . LYS A 1 92 ? 17.586 3.768 -21.477 1.00 74.19 92 LYS A N 1
ATOM 729 C CA . LYS A 1 92 ? 16.969 3.423 -20.199 1.00 74.19 92 LYS A CA 1
ATOM 730 C C . LYS A 1 92 ? 17.704 4.144 -19.084 1.00 74.19 92 LYS A C 1
ATOM 732 O O . LYS A 1 92 ? 18.884 3.892 -18.843 1.00 74.19 92 LYS A O 1
ATOM 737 N N . LYS A 1 93 ? 16.998 5.012 -18.365 1.00 84.81 93 LYS A N 1
ATOM 738 C CA . LYS A 1 93 ? 17.502 5.526 -17.093 1.00 84.81 93 LYS A CA 1
ATOM 739 C C . LYS A 1 93 ? 17.347 4.461 -16.015 1.00 84.81 93 LYS A C 1
ATOM 741 O O . LYS A 1 93 ? 16.387 3.687 -16.001 1.00 84.81 93 LYS A O 1
ATOM 746 N N . THR A 1 94 ? 18.294 4.450 -15.086 1.00 89.44 94 THR A N 1
ATOM 747 C CA . THR A 1 94 ? 18.182 3.658 -13.864 1.00 89.44 94 THR A CA 1
ATOM 748 C C . THR A 1 94 ? 17.031 4.200 -13.029 1.00 89.44 94 THR A C 1
ATOM 750 O O . THR A 1 94 ? 17.044 5.366 -12.635 1.00 89.44 94 THR A O 1
ATOM 753 N N . LEU A 1 95 ? 16.053 3.346 -12.730 1.00 93.94 95 LEU A N 1
ATOM 754 C CA . LEU A 1 95 ? 14.947 3.718 -11.856 1.00 93.94 95 LEU A CA 1
ATOM 755 C C . LEU A 1 95 ? 15.430 3.866 -10.397 1.00 93.94 95 LEU A C 1
ATOM 757 O O . LEU A 1 95 ? 16.377 3.189 -9.969 1.00 93.94 95 LEU A O 1
ATOM 761 N N . PRO A 1 96 ? 14.806 4.749 -9.605 1.00 95.56 96 PRO A N 1
ATOM 762 C CA . PRO A 1 96 ? 15.068 4.867 -8.180 1.00 95.56 96 PRO A CA 1
ATOM 763 C C . PRO A 1 96 ? 14.583 3.633 -7.406 1.00 95.56 96 PRO A C 1
ATOM 765 O O . PRO A 1 96 ? 13.819 2.810 -7.913 1.00 95.56 96 PRO A O 1
ATOM 768 N N . ASN A 1 97 ? 15.062 3.503 -6.166 1.00 94.88 97 ASN A N 1
ATOM 769 C CA . ASN A 1 97 ? 14.723 2.382 -5.283 1.00 94.88 97 ASN A CA 1
ATOM 770 C C . ASN A 1 97 ? 13.400 2.575 -4.536 1.00 94.88 97 ASN A C 1
ATOM 772 O O . ASN A 1 97 ? 12.824 1.577 -4.128 1.00 94.88 97 ASN A O 1
ATOM 776 N N . SER A 1 98 ? 12.957 3.812 -4.304 1.00 96.31 98 SER A N 1
ATOM 777 C CA . SER A 1 98 ? 11.717 4.080 -3.573 1.00 96.31 98 SER A CA 1
ATOM 778 C C . SER A 1 98 ? 10.618 4.541 -4.519 1.00 96.31 98 SER A C 1
ATOM 780 O O . SER A 1 98 ? 10.878 5.239 -5.505 1.00 96.31 98 SER A O 1
ATOM 782 N N . PHE A 1 99 ? 9.382 4.147 -4.225 1.00 96.88 99 PHE A N 1
ATOM 783 C CA . PHE A 1 99 ? 8.222 4.598 -4.988 1.00 96.88 99 PHE A CA 1
ATOM 784 C C . PHE A 1 99 ? 8.045 6.112 -4.835 1.00 96.88 99 PHE A C 1
ATOM 786 O O . PHE A 1 99 ? 7.730 6.816 -5.791 1.00 96.88 99 PHE A O 1
ATOM 793 N N . GLY A 1 100 ? 8.357 6.643 -3.649 1.00 96.44 100 GLY A N 1
ATOM 794 C CA . GLY A 1 100 ? 8.354 8.082 -3.397 1.00 96.44 100 GLY A CA 1
ATOM 795 C C . GLY A 1 100 ? 9.273 8.859 -4.339 1.00 96.44 100 GLY A C 1
ATOM 796 O O . GLY A 1 100 ? 8.864 9.887 -4.867 1.00 96.44 100 GLY A O 1
ATOM 797 N N . ASP A 1 101 ? 10.470 8.349 -4.627 1.00 96.56 101 ASP A N 1
ATOM 798 C CA . ASP A 1 101 ? 11.388 9.000 -5.567 1.00 96.56 101 ASP A CA 1
ATOM 799 C C . ASP A 1 101 ? 10.851 9.004 -7.005 1.00 96.56 101 ASP A C 1
ATOM 801 O O . ASP A 1 101 ? 11.179 9.923 -7.759 1.00 96.56 101 ASP A O 1
ATOM 805 N N . MET A 1 102 ? 10.018 8.024 -7.385 1.00 96.69 102 MET A N 1
ATOM 806 C CA . MET A 1 102 ? 9.319 8.009 -8.678 1.00 96.69 102 MET A CA 1
ATOM 807 C C . MET A 1 102 ? 8.243 9.086 -8.739 1.00 96.69 102 MET A C 1
ATOM 809 O O . MET A 1 102 ? 8.178 9.847 -9.705 1.00 96.69 102 MET A O 1
ATOM 813 N N . VAL A 1 103 ? 7.412 9.185 -7.702 1.00 96.94 103 VAL A N 1
ATOM 814 C CA . VAL A 1 103 ? 6.131 9.894 -7.815 1.00 96.94 103 VAL A CA 1
ATOM 815 C C . VAL A 1 103 ? 6.060 11.230 -7.086 1.00 96.94 103 VAL A C 1
ATOM 817 O O . VAL A 1 103 ? 5.138 11.992 -7.345 1.00 96.94 103 VAL A O 1
ATOM 820 N N . ILE A 1 104 ? 7.006 11.552 -6.201 1.00 95.62 104 ILE A N 1
ATOM 821 C CA . ILE A 1 104 ? 6.997 12.795 -5.417 1.00 95.62 104 ILE A CA 1
ATOM 822 C C . ILE A 1 104 ? 8.057 13.771 -5.934 1.00 95.62 104 ILE A C 1
ATOM 824 O O . ILE A 1 104 ? 9.253 13.467 -5.972 1.00 95.62 104 ILE A O 1
ATOM 828 N N . GLY A 1 105 ? 7.604 14.960 -6.335 1.00 90.56 105 GLY A N 1
ATOM 829 C CA . GLY A 1 105 ? 8.407 16.098 -6.773 1.00 90.56 105 GLY A CA 1
ATOM 830 C C . GLY A 1 105 ? 9.279 16.706 -5.670 1.00 90.56 105 GLY A C 1
ATOM 831 O O . GLY A 1 105 ? 9.130 16.412 -4.485 1.00 90.56 105 GLY A O 1
ATOM 832 N N . GLY A 1 106 ? 10.207 17.587 -6.064 1.00 84.38 106 GLY A N 1
ATOM 833 C CA . GLY A 1 106 ? 11.072 18.303 -5.112 1.00 84.38 106 GLY A CA 1
ATOM 834 C C . GLY A 1 106 ? 10.308 19.272 -4.200 1.00 84.38 106 GLY A C 1
ATOM 835 O O . GLY A 1 106 ? 10.782 19.604 -3.120 1.00 84.38 106 GLY A O 1
ATOM 836 N N . ASP A 1 107 ? 9.105 19.672 -4.606 1.00 86.62 107 ASP A N 1
ATOM 837 C CA . ASP A 1 107 ? 8.154 20.493 -3.854 1.00 86.62 107 ASP A CA 1
ATOM 838 C C . ASP A 1 107 ? 7.212 19.666 -2.958 1.00 86.62 107 ASP A C 1
ATOM 840 O O . ASP A 1 107 ? 6.251 20.201 -2.405 1.00 86.62 107 ASP A O 1
AT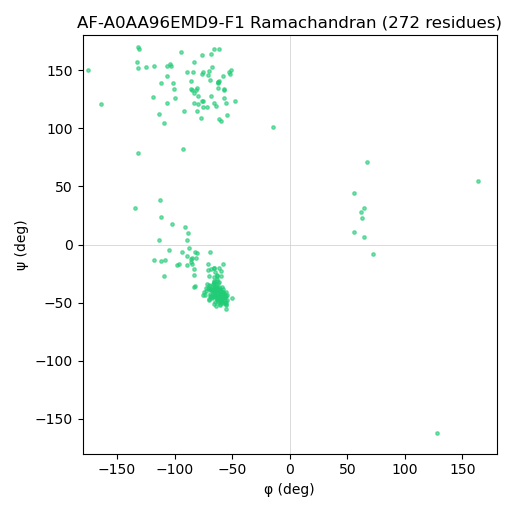OM 844 N N . ASN A 1 108 ? 7.483 18.364 -2.806 1.00 86.56 108 ASN A N 1
ATOM 845 C CA . ASN A 1 108 ? 6.669 17.409 -2.059 1.00 86.56 108 ASN A CA 1
ATOM 846 C C . ASN A 1 108 ? 5.246 17.196 -2.620 1.00 86.56 108 ASN A C 1
ATOM 848 O O . ASN A 1 108 ? 4.356 16.756 -1.889 1.00 86.56 108 ASN A O 1
ATOM 852 N N . LYS A 1 109 ? 5.016 17.478 -3.908 1.00 92.56 109 LYS A N 1
ATOM 853 C CA . LYS A 1 109 ? 3.737 17.197 -4.574 1.00 92.56 109 LYS A CA 1
ATOM 854 C C . LYS A 1 109 ? 3.808 15.950 -5.462 1.00 92.56 109 LYS A C 1
ATOM 856 O O . LYS A 1 109 ? 4.892 15.604 -5.938 1.00 92.56 109 LYS A O 1
ATOM 861 N N . PRO A 1 110 ? 2.675 15.261 -5.690 1.00 95.50 110 PRO A N 1
ATOM 862 C CA . PRO A 1 110 ? 2.586 14.207 -6.696 1.00 95.50 110 PRO A CA 1
ATOM 863 C C . PRO A 1 110 ? 2.977 14.721 -8.087 1.00 95.50 110 PRO A C 1
ATOM 865 O O . PRO A 1 110 ? 2.495 15.770 -8.510 1.00 95.50 110 PRO A O 1
ATOM 868 N N . ARG A 1 111 ? 3.827 13.973 -8.796 1.00 95.81 111 ARG A N 1
ATOM 869 C CA . ARG A 1 111 ? 4.158 14.215 -10.204 1.00 95.81 111 ARG A CA 1
ATOM 870 C C . ARG A 1 111 ? 3.019 13.769 -11.116 1.00 95.81 111 ARG A C 1
ATOM 872 O O . ARG A 1 111 ? 2.334 12.783 -10.845 1.00 95.81 111 ARG A O 1
ATOM 879 N N . THR A 1 112 ? 2.876 14.464 -12.232 1.00 95.88 112 THR A N 1
ATOM 880 C CA . THR A 1 112 ? 2.016 14.086 -13.355 1.00 95.88 112 THR A CA 1
ATOM 881 C C . THR A 1 112 ? 2.642 12.961 -14.185 1.00 95.88 112 THR A C 1
ATOM 883 O O . THR A 1 112 ? 3.846 12.712 -14.118 1.00 95.88 112 THR A O 1
ATOM 886 N N . ALA A 1 113 ? 1.834 12.292 -15.013 1.00 95.50 113 ALA A N 1
ATOM 887 C CA . ALA A 1 113 ? 2.320 11.229 -15.896 1.00 95.50 113 ALA A CA 1
ATOM 888 C C . ALA A 1 113 ? 3.414 11.729 -16.858 1.00 95.50 113 ALA A C 1
ATOM 890 O O . ALA A 1 113 ? 4.446 11.078 -16.986 1.00 95.50 113 ALA A O 1
ATOM 891 N N . ALA A 1 114 ? 3.236 12.916 -17.449 1.00 95.12 114 ALA A N 1
ATOM 892 C CA . ALA A 1 114 ? 4.209 13.516 -18.364 1.00 95.12 114 ALA A CA 1
ATOM 893 C C . ALA A 1 114 ? 5.564 13.784 -17.683 1.00 95.12 114 ALA A C 1
ATOM 895 O O . ALA A 1 114 ? 6.612 13.453 -18.231 1.00 95.12 114 ALA A O 1
ATOM 896 N N . GLU A 1 115 ? 5.553 14.307 -16.451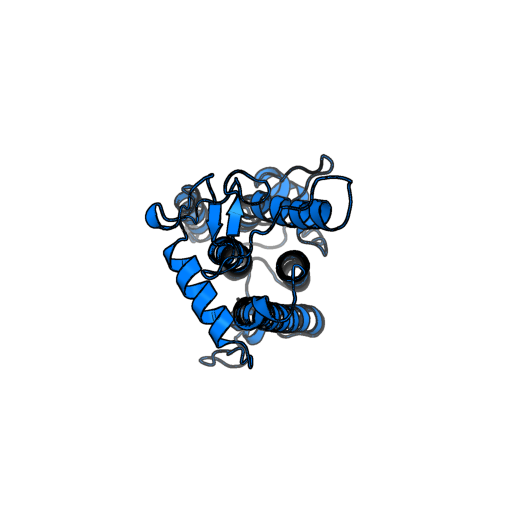 1.00 95.69 115 GLU A N 1
ATOM 897 C CA . GLU A 1 115 ? 6.784 14.536 -15.683 1.00 95.69 115 GLU A CA 1
ATOM 898 C C . GLU A 1 115 ? 7.507 13.226 -15.341 1.00 95.69 115 GLU A C 1
ATOM 900 O O . GLU A 1 115 ? 8.738 13.185 -15.315 1.00 95.69 115 GLU A O 1
ATOM 905 N N . ILE A 1 116 ? 6.764 12.153 -15.046 1.00 96.12 116 ILE A N 1
ATOM 906 C CA . ILE A 1 116 ? 7.336 10.834 -14.746 1.00 96.12 116 ILE A CA 1
ATOM 907 C C . ILE A 1 116 ? 7.937 10.213 -16.014 1.00 96.12 116 ILE A C 1
ATOM 909 O O . ILE A 1 116 ? 9.074 9.733 -15.972 1.00 96.12 116 ILE A O 1
ATOM 913 N N . GLU A 1 117 ? 7.200 10.250 -17.125 1.00 93.75 117 GLU A N 1
ATOM 914 C CA . GLU A 1 117 ? 7.626 9.766 -18.441 1.00 93.75 117 GLU A CA 1
ATOM 915 C C . GLU A 1 117 ? 8.937 10.438 -18.873 1.00 93.75 117 GLU A C 1
ATOM 917 O O . GLU A 1 117 ? 9.945 9.757 -19.071 1.00 93.75 117 GLU A O 1
ATOM 922 N N . GLU A 1 118 ? 8.971 11.772 -18.906 1.00 93.00 118 GLU A N 1
ATOM 923 C CA . GLU A 1 118 ? 10.145 12.550 -19.320 1.00 93.00 118 GLU A CA 1
ATOM 924 C C . GLU A 1 118 ? 11.347 12.320 -18.389 1.00 93.00 118 GLU A C 1
ATOM 926 O O . GLU A 1 118 ? 12.495 12.122 -18.815 1.00 93.00 118 GLU A O 1
ATOM 931 N N . ARG A 1 119 ? 11.107 12.314 -17.073 1.00 93.50 119 ARG A N 1
ATOM 932 C CA . ARG A 1 119 ? 12.186 12.201 -16.090 1.00 93.50 119 ARG A CA 1
ATOM 933 C C . ARG A 1 119 ? 12.844 10.830 -16.115 1.00 93.50 119 ARG A C 1
ATOM 935 O O . ARG A 1 119 ? 14.076 10.768 -16.043 1.00 93.50 119 ARG A O 1
ATOM 942 N N . PHE A 1 120 ? 12.057 9.759 -16.186 1.00 92.50 120 PHE A N 1
ATOM 943 C CA . PHE A 1 120 ? 12.541 8.385 -16.022 1.00 92.50 120 PHE A CA 1
ATOM 944 C C . PHE A 1 120 ? 12.635 7.593 -17.327 1.00 92.50 120 PHE A C 1
ATOM 946 O O . PHE A 1 120 ? 13.192 6.496 -17.303 1.00 92.50 120 PHE A O 1
ATOM 953 N N . MET A 1 121 ? 12.193 8.158 -18.454 1.00 90.25 121 MET A N 1
ATOM 954 C CA . MET A 1 121 ? 12.227 7.519 -19.775 1.00 90.25 121 MET A CA 1
ATOM 955 C C . MET A 1 121 ? 11.508 6.158 -19.772 1.00 90.25 121 MET A C 1
ATOM 957 O O . MET A 1 121 ? 12.042 5.164 -20.271 1.00 90.25 121 MET A O 1
ATOM 961 N N . ILE A 1 122 ? 10.327 6.108 -19.148 1.00 90.31 122 ILE A N 1
ATOM 962 C CA . ILE A 1 122 ? 9.457 4.923 -19.099 1.00 90.31 122 ILE A CA 1
ATOM 963 C C . ILE A 1 122 ? 8.236 5.114 -20.015 1.00 90.31 122 ILE A C 1
ATOM 965 O O . ILE A 1 122 ? 7.843 6.260 -20.212 1.00 90.31 122 ILE A O 1
ATOM 969 N N . PRO A 1 123 ? 7.614 4.036 -20.535 1.00 90.38 123 PRO A N 1
ATOM 970 C CA . PRO A 1 123 ? 6.397 4.119 -21.337 1.00 90.38 123 PRO A CA 1
ATOM 971 C C . PRO A 1 123 ? 5.277 4.897 -20.657 1.00 90.38 123 PRO A C 1
ATOM 973 O O . PRO A 1 123 ? 5.130 4.854 -19.428 1.00 90.38 123 PRO A O 1
ATOM 976 N N . GLN A 1 124 ? 4.462 5.553 -21.477 1.00 91.19 124 GLN A N 1
ATOM 977 C CA . GLN A 1 124 ? 3.381 6.412 -21.022 1.00 91.19 124 GLN A CA 1
ATOM 978 C C . GLN A 1 124 ? 2.350 5.632 -20.203 1.00 91.19 124 GLN A C 1
ATOM 980 O O . GLN A 1 124 ? 1.923 6.131 -19.159 1.00 91.19 124 GLN A O 1
ATOM 985 N N . ALA A 1 125 ? 2.001 4.397 -20.591 1.00 91.12 125 ALA A N 1
ATOM 986 C CA . ALA A 1 125 ? 1.095 3.572 -19.785 1.00 91.12 125 ALA A CA 1
ATOM 987 C C . ALA A 1 125 ? 1.623 3.358 -18.360 1.00 91.12 125 ALA A C 1
ATOM 989 O O . ALA A 1 125 ? 0.882 3.496 -17.386 1.00 91.12 125 ALA A O 1
ATOM 990 N N . LEU A 1 126 ? 2.922 3.078 -18.211 1.00 92.38 126 LEU A N 1
ATOM 991 C CA . LEU A 1 126 ? 3.520 2.884 -16.894 1.00 92.38 126 LEU A CA 1
ATOM 992 C C . LEU A 1 126 ? 3.572 4.202 -16.107 1.00 92.38 126 LEU A C 1
ATOM 994 O O . LEU A 1 126 ? 3.240 4.221 -14.920 1.00 92.38 126 LEU A O 1
ATOM 998 N N . ALA A 1 127 ? 3.943 5.308 -16.757 1.00 94.88 127 ALA A N 1
ATOM 999 C CA . ALA A 1 127 ? 3.964 6.633 -16.140 1.00 94.88 127 ALA A CA 1
ATOM 1000 C C . ALA A 1 127 ? 2.577 7.072 -15.643 1.00 94.88 127 ALA A C 1
ATOM 1002 O O . ALA A 1 127 ? 2.460 7.626 -14.547 1.00 94.88 127 ALA A O 1
ATOM 1003 N N . PHE A 1 128 ? 1.524 6.769 -16.404 1.00 94.81 128 PHE A N 1
ATOM 1004 C CA . PHE A 1 128 ? 0.140 7.028 -16.021 1.00 94.81 128 PHE A CA 1
ATOM 1005 C C . PHE A 1 128 ? -0.244 6.293 -14.736 1.00 94.81 128 PHE A C 1
ATOM 1007 O O . PHE A 1 128 ? -0.786 6.904 -13.816 1.00 94.81 128 PHE A O 1
ATOM 1014 N N . VAL A 1 129 ? 0.083 5.001 -14.630 1.00 95.06 129 VAL A N 1
ATOM 1015 C CA . VAL A 1 129 ? -0.246 4.210 -13.435 1.00 95.06 129 VAL A CA 1
ATOM 1016 C C . VAL A 1 129 ? 0.507 4.715 -12.201 1.00 95.06 129 VAL A C 1
ATOM 1018 O O . VAL A 1 129 ? -0.096 4.827 -11.133 1.00 95.06 129 VAL A O 1
ATOM 1021 N N . TYR A 1 130 ? 1.783 5.100 -12.335 1.00 97.00 130 TYR A N 1
ATOM 1022 C CA . TYR A 1 130 ? 2.512 5.764 -11.247 1.00 97.00 130 TYR A CA 1
ATOM 1023 C C . TYR A 1 130 ? 1.824 7.061 -10.802 1.00 97.00 130 TYR A C 1
ATOM 1025 O O . TYR A 1 130 ? 1.606 7.257 -9.606 1.00 97.00 130 TYR A O 1
ATOM 1033 N N . ALA A 1 131 ? 1.471 7.936 -11.749 1.00 95.88 131 ALA A N 1
ATOM 1034 C CA . ALA A 1 131 ? 0.835 9.218 -11.456 1.00 95.88 131 ALA A CA 1
ATOM 1035 C C . ALA A 1 131 ? -0.546 9.049 -10.807 1.00 95.88 131 ALA A C 1
ATOM 1037 O O . ALA A 1 131 ? -0.868 9.769 -9.864 1.00 95.88 131 ALA A O 1
ATOM 1038 N N . ARG A 1 132 ? -1.339 8.065 -11.249 1.00 93.12 132 ARG A N 1
ATOM 1039 C CA . ARG A 1 132 ? -2.657 7.751 -10.675 1.00 93.12 132 ARG A CA 1
ATOM 1040 C C . ARG A 1 132 ? -2.571 7.397 -9.190 1.00 93.12 132 ARG A C 1
ATOM 1042 O O . ARG A 1 132 ? -3.400 7.846 -8.405 1.00 93.12 132 ARG A O 1
ATOM 1049 N N . HIS A 1 133 ? -1.552 6.634 -8.797 1.00 94.44 133 HIS A N 1
ATOM 1050 C CA . HIS A 1 133 ? -1.371 6.184 -7.410 1.00 94.44 133 HIS A CA 1
ATOM 1051 C C . HIS A 1 133 ? -0.561 7.150 -6.540 1.00 94.44 133 HIS A C 1
ATOM 1053 O O . HIS A 1 133 ? -0.525 7.011 -5.314 1.00 94.44 133 HIS A O 1
ATOM 1059 N N . ALA A 1 134 ? 0.052 8.169 -7.144 1.00 94.81 134 ALA A N 1
ATOM 1060 C CA . ALA A 1 134 ? 0.869 9.158 -6.451 1.00 94.81 134 ALA A CA 1
ATOM 1061 C C . ALA A 1 134 ? 0.120 9.933 -5.342 1.00 94.81 134 ALA A C 1
ATOM 1063 O O . ALA A 1 134 ? 0.688 10.071 -4.253 1.00 94.81 134 ALA A O 1
ATOM 1064 N N . PRO A 1 135 ? -1.137 10.400 -5.530 1.00 91.94 135 PRO A N 1
ATOM 1065 C CA . PRO A 1 135 ? -1.885 11.080 -4.471 1.00 91.94 135 PRO A CA 1
ATOM 1066 C C . PRO A 1 135 ? -2.155 10.179 -3.262 1.00 91.94 135 PRO A C 1
ATOM 1068 O O . PRO A 1 135 ? -1.964 10.596 -2.121 1.00 91.94 135 PRO A O 1
ATOM 1071 N N . PHE A 1 136 ? -2.539 8.922 -3.499 1.00 91.81 136 PHE A N 1
ATOM 1072 C CA . PHE A 1 136 ? -2.758 7.953 -2.426 1.00 91.81 136 PHE A CA 1
ATOM 1073 C C . PHE A 1 136 ? -1.464 7.672 -1.648 1.00 91.81 136 PHE A C 1
ATOM 1075 O O . PHE A 1 136 ? -1.452 7.734 -0.417 1.00 91.81 136 PHE A O 1
ATOM 1082 N N . PHE A 1 137 ? -0.345 7.462 -2.346 1.00 92.88 137 PHE A N 1
ATOM 1083 C CA . PHE A 1 137 ? 0.958 7.286 -1.702 1.00 92.88 137 PHE A CA 1
ATOM 1084 C C . PHE A 1 137 ? 1.387 8.520 -0.886 1.00 92.88 137 PHE A C 1
ATOM 1086 O O . PHE A 1 137 ? 1.918 8.389 0.221 1.00 92.88 137 PHE A O 1
ATOM 1093 N N . ALA A 1 138 ? 1.134 9.731 -1.393 1.00 91.06 138 ALA A N 1
ATOM 1094 C CA . ALA A 1 138 ? 1.396 10.967 -0.657 1.00 91.06 138 ALA A CA 1
ATOM 1095 C C . ALA A 1 138 ? 0.568 11.046 0.639 1.00 91.06 138 ALA A C 1
ATOM 1097 O O . ALA A 1 138 ? 1.098 11.445 1.683 1.00 91.06 138 ALA A O 1
ATOM 1098 N N . ASN A 1 139 ? -0.690 10.596 0.605 1.00 86.81 139 ASN A N 1
ATOM 1099 C CA . ASN A 1 139 ? -1.537 10.502 1.794 1.00 86.81 139 ASN A CA 1
ATOM 1100 C C . ASN A 1 139 ? -0.984 9.490 2.809 1.00 86.81 139 ASN A C 1
ATOM 1102 O O . ASN A 1 139 ? -0.881 9.833 3.984 1.00 86.81 139 ASN A O 1
ATOM 1106 N N . LEU A 1 140 ? -0.538 8.302 2.377 1.00 88.00 140 LEU A N 1
ATOM 1107 C CA . LEU A 1 140 ? 0.122 7.317 3.255 1.00 88.00 140 LEU A CA 1
ATOM 1108 C C . LEU A 1 140 ? 1.369 7.894 3.939 1.00 88.00 140 LEU A C 1
ATOM 1110 O O . LEU A 1 140 ? 1.569 7.741 5.147 1.00 88.00 140 LEU A O 1
ATOM 1114 N N . ARG A 1 141 ? 2.217 8.586 3.169 1.00 86.44 141 ARG A N 1
ATOM 1115 C CA . ARG A 1 141 ? 3.431 9.234 3.682 1.00 86.44 141 ARG A CA 1
ATOM 1116 C C . ARG A 1 141 ? 3.095 10.281 4.736 1.00 86.44 141 ARG A C 1
ATOM 1118 O O . ARG A 1 141 ? 3.720 10.303 5.794 1.00 86.44 141 ARG A O 1
ATOM 1125 N N . THR A 1 142 ? 2.100 11.110 4.450 1.00 82.12 142 THR A N 1
ATOM 1126 C CA . THR A 1 142 ? 1.662 12.154 5.371 1.00 82.12 142 THR A CA 1
ATOM 1127 C C . THR A 1 142 ? 1.047 11.530 6.622 1.00 82.12 142 THR A C 1
ATOM 1129 O O . THR A 1 142 ? 1.358 11.986 7.716 1.00 82.12 142 THR A O 1
ATOM 1132 N N . MET A 1 143 ? 0.230 10.470 6.496 1.00 79.50 143 MET A N 1
ATOM 1133 C CA . MET A 1 143 ? -0.380 9.746 7.626 1.00 79.50 143 MET A CA 1
ATOM 1134 C C . MET A 1 143 ? 0.695 9.266 8.595 1.00 79.50 143 MET A C 1
ATOM 1136 O O . MET A 1 143 ? 0.627 9.568 9.781 1.00 79.50 143 MET A O 1
ATOM 1140 N N . ARG A 1 144 ? 1.746 8.614 8.088 1.00 77.31 144 ARG A N 1
ATOM 1141 C CA . ARG A 1 144 ? 2.900 8.240 8.911 1.00 77.31 144 ARG A CA 1
ATOM 1142 C C . ARG A 1 144 ? 3.520 9.456 9.598 1.00 77.31 144 ARG A C 1
ATOM 1144 O O . ARG A 1 144 ? 3.761 9.409 10.796 1.00 77.31 144 ARG A O 1
ATOM 1151 N N . ASP A 1 145 ? 3.807 10.523 8.854 1.00 73.50 145 ASP A N 1
ATOM 1152 C CA . ASP A 1 145 ? 4.486 11.702 9.405 1.00 73.50 145 ASP A CA 1
ATOM 1153 C C . ASP A 1 145 ? 3.670 12.364 10.519 1.00 73.50 145 ASP A C 1
ATOM 1155 O O . ASP A 1 145 ? 4.218 12.691 11.567 1.00 73.50 145 ASP A O 1
ATOM 1159 N N . ALA A 1 146 ? 2.362 12.507 10.323 1.00 69.56 146 ALA A N 1
ATOM 1160 C CA . ALA A 1 146 ? 1.466 13.115 11.294 1.00 69.56 146 ALA A CA 1
ATOM 1161 C C . ALA A 1 146 ? 1.361 12.309 12.589 1.00 69.56 146 ALA A C 1
ATOM 1163 O O . ALA A 1 146 ? 1.278 12.903 13.664 1.00 69.56 146 ALA A O 1
ATOM 1164 N N . ILE A 1 147 ? 1.378 10.978 12.494 1.00 64.25 147 ILE A N 1
ATOM 1165 C CA . ILE A 1 147 ? 1.279 10.148 13.687 1.00 64.25 147 ILE A CA 1
ATOM 1166 C C . ILE A 1 147 ? 2.652 9.972 14.373 1.00 64.25 147 ILE A C 1
ATOM 1168 O O . ILE A 1 147 ? 2.733 10.024 15.599 1.00 64.25 147 ILE A O 1
ATOM 1172 N N . VAL A 1 148 ? 3.745 9.860 13.605 1.00 59.00 148 VAL A N 1
ATOM 1173 C CA . VAL A 1 148 ? 5.105 9.654 14.134 1.00 59.00 148 VAL A CA 1
ATOM 1174 C C . VAL A 1 148 ? 5.694 10.933 14.747 1.00 59.00 148 VAL A C 1
ATOM 1176 O O . VAL A 1 148 ? 6.257 10.853 15.833 1.00 59.00 148 VAL A O 1
ATOM 1179 N N . HIS A 1 149 ? 5.566 12.117 14.126 1.00 49.97 149 HIS A N 1
ATOM 1180 C CA . HIS A 1 149 ? 6.108 13.381 14.659 1.00 49.97 149 HIS A CA 1
ATOM 1181 C C . HIS A 1 149 ? 5.508 14.627 13.972 1.00 49.97 149 HIS A C 1
ATOM 1183 O O . HIS A 1 149 ? 5.760 14.805 12.783 1.00 49.97 149 HIS A O 1
ATOM 1189 N N . LYS A 1 150 ? 4.851 15.539 14.731 1.00 44.81 150 LYS A N 1
ATOM 1190 C CA . LYS A 1 150 ? 4.840 17.032 14.561 1.00 44.81 150 LYS A CA 1
ATOM 1191 C C . LYS A 1 150 ? 3.695 17.753 15.309 1.00 44.81 150 LYS A C 1
ATOM 1193 O O . LYS A 1 150 ? 2.936 18.496 14.696 1.00 44.81 150 LYS A O 1
ATOM 1198 N N . GLY A 1 151 ? 3.540 17.564 16.624 1.00 49.06 151 GLY A N 1
ATOM 1199 C CA . GLY A 1 151 ? 2.679 18.433 17.459 1.00 49.06 151 GLY A CA 1
ATOM 1200 C C . GLY A 1 151 ? 1.205 18.576 17.031 1.00 49.06 151 GLY A C 1
ATOM 1201 O O . GLY A 1 151 ? 0.504 19.437 17.551 1.00 49.06 151 GLY A O 1
ATOM 1202 N N . SER A 1 152 ? 0.744 17.760 16.082 1.00 55.12 152 SER A N 1
ATOM 1203 C CA . SER A 1 152 ? -0.637 17.715 15.627 1.00 55.12 152 SER A CA 1
ATOM 1204 C C . SER A 1 152 ? -1.392 16.783 16.568 1.00 55.12 152 SER A C 1
ATOM 1206 O O . SER A 1 152 ? -0.818 15.766 16.975 1.00 55.12 152 SER A O 1
ATOM 1208 N N . PRO A 1 153 ? -2.639 17.104 16.948 1.00 59.00 153 PRO A N 1
ATOM 1209 C CA . PRO A 1 153 ? -3.432 16.214 17.779 1.00 59.00 153 PRO A CA 1
ATOM 1210 C C . PRO A 1 153 ? -3.509 14.853 17.093 1.00 59.00 153 PRO A C 1
ATOM 1212 O O . PRO A 1 153 ? -3.931 14.760 15.940 1.00 59.00 153 PRO A O 1
ATOM 1215 N N . THR A 1 154 ? -3.055 13.802 17.773 1.00 62.75 154 THR A N 1
ATOM 1216 C CA . THR A 1 154 ? -3.262 12.442 17.284 1.00 62.75 154 THR A CA 1
ATOM 1217 C C . THR A 1 154 ? -4.767 12.233 17.102 1.00 62.75 154 THR A C 1
ATOM 1219 O O . THR A 1 154 ? -5.513 12.608 18.013 1.00 62.75 154 THR A O 1
ATOM 1222 N N . PRO A 1 155 ? -5.225 11.662 15.971 1.00 70.12 155 PRO A N 1
ATOM 1223 C CA . PRO A 1 155 ? -6.632 11.346 15.778 1.00 70.12 155 PRO A CA 1
ATOM 1224 C C . PRO A 1 155 ? -7.184 10.624 17.002 1.00 70.12 155 PRO A C 1
ATOM 1226 O O . PRO A 1 155 ? -6.631 9.606 17.426 1.00 70.12 155 PRO A O 1
ATOM 1229 N N . VAL A 1 156 ? -8.242 11.171 17.596 1.00 82.62 156 VAL A N 1
ATOM 1230 C CA . VAL A 1 156 ? -8.891 10.522 18.733 1.00 82.62 156 VAL A CA 1
ATOM 1231 C C . VAL A 1 156 ? -9.631 9.308 18.195 1.00 82.62 156 VAL A C 1
ATOM 1233 O O . VAL A 1 156 ? -10.529 9.434 17.364 1.00 82.62 156 VAL A O 1
ATOM 1236 N N . ILE A 1 157 ? -9.231 8.127 18.661 1.00 88.56 157 ILE A N 1
ATOM 1237 C CA . ILE A 1 157 ? -9.956 6.890 18.392 1.00 88.56 157 ILE A CA 1
ATOM 1238 C C . ILE A 1 157 ? -10.951 6.680 19.522 1.00 88.56 157 ILE A C 1
ATOM 1240 O O . ILE A 1 157 ? -10.573 6.467 20.676 1.00 88.56 157 ILE A O 1
ATOM 1244 N N . PHE A 1 158 ? -12.229 6.733 19.170 1.00 90.75 158 PHE A N 1
ATOM 1245 C CA . PHE A 1 158 ? -13.328 6.480 20.085 1.00 90.75 158 PHE A CA 1
ATOM 1246 C C . PHE A 1 158 ? -13.550 4.976 20.171 1.00 90.75 158 PHE A C 1
ATOM 1248 O O . PHE A 1 158 ? -13.787 4.312 19.164 1.00 90.75 158 PHE A O 1
ATOM 1255 N N . THR A 1 159 ? -13.459 4.422 21.373 1.00 90.12 159 THR A N 1
ATOM 1256 C CA . THR A 1 159 ? -13.721 3.000 21.608 1.00 90.12 159 THR A CA 1
ATOM 1257 C C . THR A 1 159 ? -15.127 2.846 22.162 1.00 90.12 159 THR A C 1
ATOM 1259 O O . THR A 1 159 ? -15.522 3.529 23.105 1.00 90.12 159 THR A O 1
ATOM 1262 N N . THR A 1 160 ? -15.921 2.006 21.506 1.00 87.44 160 THR A N 1
ATOM 1263 C CA . THR A 1 160 ? -17.314 1.732 21.864 1.00 87.44 160 THR A CA 1
ATOM 1264 C C . THR A 1 160 ? -17.534 0.226 21.918 1.00 87.44 160 THR A C 1
ATOM 1266 O O . THR A 1 160 ? -16.734 -0.553 21.398 1.00 87.44 160 THR A O 1
ATOM 1269 N N . GLN A 1 161 ? -18.674 -0.211 22.455 1.00 85.12 161 GLN A N 1
ATOM 1270 C CA . GLN A 1 161 ? -19.061 -1.626 22.409 1.00 85.12 161 GLN A CA 1
ATOM 1271 C C . GLN A 1 161 ? -19.193 -2.174 20.975 1.00 85.12 161 GLN A C 1
ATOM 1273 O O . GLN A 1 161 ? -19.059 -3.376 20.774 1.00 85.12 161 GLN A O 1
ATOM 1278 N N . LYS A 1 162 ? -19.424 -1.307 19.976 1.00 87.19 162 LYS A N 1
ATOM 1279 C CA . LYS A 1 162 ? -19.496 -1.684 18.556 1.00 87.19 162 LYS A CA 1
ATOM 1280 C C . LYS A 1 162 ? -18.118 -1.747 17.875 1.00 87.19 162 LYS A C 1
ATOM 1282 O O . LYS A 1 162 ? -18.020 -2.248 16.760 1.00 87.19 162 LYS A O 1
ATOM 1287 N N . GLY A 1 163 ? -17.064 -1.245 18.525 1.00 91.56 163 GLY A N 1
ATOM 1288 C CA . GLY A 1 163 ? -15.693 -1.225 18.013 1.00 91.56 163 GLY A CA 1
ATOM 1289 C C . GLY A 1 163 ? -15.041 0.158 18.065 1.00 91.56 163 GLY A C 1
ATOM 1290 O O . GLY A 1 163 ? -15.492 1.052 18.786 1.00 91.56 163 GLY A O 1
ATOM 1291 N N . ALA A 1 164 ? -13.963 0.318 17.294 1.00 92.88 164 ALA A N 1
ATOM 1292 C CA . ALA A 1 164 ? -13.215 1.565 17.162 1.00 92.88 164 ALA A CA 1
ATOM 1293 C C . ALA A 1 164 ? -13.835 2.482 16.099 1.00 92.88 164 ALA A C 1
ATOM 1295 O O . ALA A 1 164 ? -14.094 2.053 14.973 1.00 92.88 164 ALA A O 1
ATOM 1296 N N . TYR A 1 165 ? -14.005 3.751 16.455 1.00 93.56 165 TYR A N 1
ATOM 1297 C CA . TYR A 1 165 ? -14.578 4.803 15.629 1.00 93.56 165 TYR A CA 1
ATOM 1298 C C . TYR A 1 165 ? -13.623 5.985 15.519 1.00 93.56 165 TYR A C 1
ATOM 1300 O O . TYR A 1 165 ? -12.810 6.255 16.406 1.00 93.56 165 TYR A O 1
ATOM 1308 N N . ILE A 1 166 ? -13.761 6.701 14.417 1.00 90.81 166 ILE A N 1
ATOM 1309 C CA . ILE A 1 166 ? -13.026 7.916 14.087 1.00 90.81 166 ILE A CA 1
ATOM 1310 C C . ILE A 1 166 ? -14.013 8.968 13.603 1.00 90.81 166 ILE A C 1
ATOM 1312 O O . ILE A 1 166 ? -15.097 8.644 13.121 1.00 90.81 166 ILE A O 1
ATOM 1316 N N . GLU A 1 167 ? -13.636 10.233 13.701 1.00 89.88 167 GLU A N 1
ATOM 1317 C CA . GLU A 1 167 ? -14.393 11.303 13.065 1.00 89.88 167 GLU A CA 1
ATOM 1318 C C . GLU A 1 167 ? -1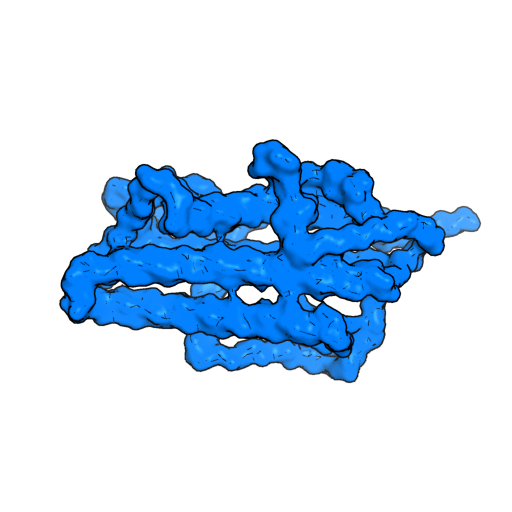4.107 11.304 11.554 1.00 89.88 167 GLU A C 1
ATOM 1320 O O . GLU A 1 167 ? -12.955 11.391 11.125 1.00 89.88 167 GLU A O 1
ATOM 1325 N N . SER A 1 168 ? -15.158 11.199 10.738 1.00 84.56 168 SER A N 1
ATOM 1326 C CA . SER A 1 168 ? -15.052 11.101 9.272 1.00 84.56 168 SER A CA 1
ATOM 1327 C C . SER A 1 168 ? -14.428 12.331 8.611 1.00 84.56 168 SER A C 1
ATOM 1329 O O . SER A 1 168 ? -13.837 12.216 7.544 1.00 84.56 168 SER A O 1
ATOM 1331 N N . THR A 1 169 ? -14.536 13.504 9.233 1.00 80.81 169 THR A N 1
ATOM 1332 C CA . THR A 1 169 ? -13.972 14.775 8.748 1.00 80.81 169 THR A CA 1
ATOM 1333 C C . THR A 1 169 ? -12.516 14.964 9.167 1.00 80.81 169 THR A C 1
ATOM 1335 O O . THR A 1 169 ? -11.835 15.855 8.647 1.00 80.81 169 THR A O 1
ATOM 1338 N N . LEU A 1 170 ? -12.018 14.136 10.090 1.00 75.44 170 LEU A N 1
ATOM 1339 C CA . LEU A 1 170 ? -10.673 14.272 10.606 1.00 75.44 170 LEU A CA 1
ATOM 1340 C C . LEU A 1 170 ? -9.678 13.667 9.621 1.00 75.44 170 LEU A C 1
ATOM 1342 O O . LEU A 1 170 ? -9.778 12.523 9.170 1.00 75.44 170 LEU A O 1
ATOM 1346 N N . TRP A 1 171 ? -8.677 14.466 9.282 1.00 67.81 171 TRP A N 1
ATOM 1347 C CA . TRP A 1 171 ? -7.559 14.008 8.482 1.00 67.81 171 TRP A CA 1
ATOM 1348 C C . TRP A 1 171 ? -6.800 12.898 9.246 1.00 67.81 171 TRP A C 1
ATOM 1350 O O . TRP A 1 171 ? -6.613 13.028 10.458 1.00 67.81 171 TRP A O 1
ATOM 1360 N N . PRO A 1 172 ? -6.346 11.806 8.598 1.00 69.25 172 PRO A N 1
ATOM 1361 C CA . PRO A 1 172 ? -6.257 11.549 7.149 1.00 69.25 172 PRO A CA 1
ATOM 1362 C C . PRO A 1 172 ? -7.493 10.901 6.504 1.00 69.25 172 PRO A C 1
ATOM 1364 O O . PRO A 1 172 ? -7.460 10.572 5.319 1.00 69.25 172 PRO A O 1
ATOM 1367 N N . PHE A 1 173 ? -8.570 10.683 7.255 1.00 74.44 173 PHE A N 1
ATOM 1368 C CA . PHE A 1 173 ? -9.715 9.879 6.815 1.00 74.44 173 PHE A CA 1
ATOM 1369 C C . PHE A 1 173 ? -10.751 10.669 6.010 1.00 74.44 173 PHE A C 1
ATOM 1371 O O . PHE A 1 173 ? -11.550 10.080 5.286 1.00 74.44 173 PHE A O 1
ATOM 1378 N N . SER A 1 174 ? -10.684 11.998 6.065 1.00 72.56 174 SER A N 1
ATOM 1379 C CA . SER A 1 174 ? -11.593 12.915 5.368 1.00 72.56 174 SER A CA 1
ATOM 1380 C C . SER A 1 174 ? -11.598 12.823 3.848 1.00 72.56 174 SER A C 1
ATOM 1382 O O . SER A 1 174 ? -12.566 13.233 3.216 1.00 72.56 174 SER A O 1
ATOM 1384 N N . ALA A 1 175 ? -10.545 12.269 3.248 1.00 72.25 175 ALA A N 1
ATOM 1385 C CA . ALA A 1 175 ? -10.474 12.039 1.808 1.00 72.25 175 ALA A CA 1
ATOM 1386 C C . ALA A 1 175 ? -11.066 10.681 1.377 1.00 72.25 175 ALA A C 1
ATOM 1388 O O . ALA A 1 175 ? -11.072 10.372 0.187 1.00 72.25 175 ALA A O 1
ATOM 1389 N N . MET A 1 176 ? -11.517 9.842 2.317 1.00 77.38 176 MET A N 1
ATOM 1390 C CA . MET A 1 176 ? -12.014 8.500 2.015 1.00 77.38 176 MET A CA 1
ATOM 1391 C C . MET A 1 176 ? -13.498 8.515 1.644 1.00 77.38 176 MET A C 1
ATOM 1393 O O . MET A 1 176 ? -14.328 9.076 2.352 1.00 77.38 176 MET A O 1
ATOM 1397 N N . THR A 1 177 ? -13.840 7.806 0.571 1.00 79.44 177 THR A N 1
ATOM 1398 C CA . THR A 1 177 ? -15.216 7.620 0.076 1.00 79.44 177 THR A CA 1
ATOM 1399 C C . THR A 1 177 ? -15.800 6.246 0.436 1.00 79.44 177 THR A C 1
ATOM 1401 O O . THR A 1 177 ? -16.775 5.806 -0.157 1.00 79.44 177 THR A O 1
ATOM 1404 N N . THR A 1 178 ? -15.202 5.553 1.412 1.00 84.31 178 THR A N 1
ATOM 1405 C CA . THR A 1 178 ? -15.501 4.145 1.760 1.00 84.31 178 THR A CA 1
ATOM 1406 C C . THR A 1 178 ? -16.734 3.964 2.669 1.00 84.31 178 THR A C 1
ATOM 1408 O O . THR A 1 178 ? -17.156 2.841 2.962 1.00 84.31 178 THR A O 1
ATOM 1411 N N . TRP A 1 179 ? -17.309 5.066 3.156 1.00 88.94 179 TRP A N 1
ATOM 1412 C CA . TRP A 1 179 ? -18.362 5.072 4.173 1.00 88.94 179 TRP A CA 1
ATOM 1413 C C . TRP A 1 179 ? -19.741 4.804 3.576 1.00 88.94 179 TRP A C 1
ATOM 1415 O O . TRP A 1 179 ? -20.125 5.443 2.595 1.00 88.94 179 TRP A O 1
ATOM 1425 N N . ARG A 1 180 ? -20.518 3.908 4.194 1.00 90.62 180 ARG A N 1
ATOM 1426 C CA . ARG A 1 180 ? -21.946 3.760 3.879 1.00 90.62 180 ARG A CA 1
ATOM 1427 C C . ARG A 1 180 ? -22.765 4.689 4.770 1.00 90.62 180 ARG A C 1
ATOM 1429 O O . ARG A 1 180 ? -22.381 4.980 5.901 1.00 90.62 180 ARG A O 1
ATOM 1436 N N . SER A 1 181 ? -23.892 5.179 4.261 1.00 87.19 181 SER A N 1
ATOM 1437 C CA . SER A 1 181 ? -24.723 6.159 4.973 1.00 87.19 181 SER A CA 1
ATOM 1438 C C . SER A 1 181 ? -25.306 5.625 6.285 1.00 87.19 181 SER A C 1
ATOM 1440 O O . SER A 1 181 ? -25.544 6.406 7.200 1.00 87.19 181 SER A O 1
ATOM 1442 N N . ASP A 1 182 ? -25.503 4.312 6.396 1.00 90.81 182 ASP A N 1
ATOM 1443 C CA . ASP A 1 182 ? -26.015 3.616 7.578 1.00 90.81 182 ASP A CA 1
ATOM 1444 C C . ASP A 1 182 ? -24.957 3.367 8.669 1.00 90.81 182 ASP A C 1
ATOM 1446 O O . ASP A 1 182 ? -25.302 2.943 9.769 1.00 90.81 182 ASP A O 1
ATOM 1450 N N . GLU A 1 183 ? -23.680 3.654 8.400 1.00 90.25 183 GLU A N 1
ATOM 1451 C CA . GLU A 1 183 ? -22.570 3.453 9.346 1.00 90.25 183 GLU A CA 1
ATOM 1452 C C . GLU A 1 183 ? -22.238 4.699 10.175 1.00 90.25 183 GLU A C 1
ATOM 1454 O O . GLU A 1 183 ? -21.395 4.639 11.074 1.00 90.25 183 GLU A O 1
ATOM 1459 N N . PHE A 1 184 ? -22.876 5.829 9.863 1.00 92.25 184 PHE A N 1
ATOM 1460 C CA . PHE A 1 184 ? -22.665 7.084 10.570 1.00 92.25 184 PHE A CA 1
ATOM 1461 C C . PHE A 1 184 ? -23.365 7.066 11.928 1.00 92.25 184 PHE A C 1
ATOM 1463 O O . PHE A 1 184 ? -24.582 6.919 12.034 1.00 92.25 184 PHE A O 1
ATOM 1470 N N . GLU A 1 185 ? -22.577 7.291 12.969 1.00 91.94 185 GLU A N 1
ATOM 1471 C CA . GLU A 1 185 ? -23.043 7.567 14.322 1.00 91.94 185 GLU A CA 1
ATOM 1472 C C . GLU A 1 185 ? -23.118 9.097 14.550 1.00 91.94 185 GLU A C 1
ATOM 1474 O O . GLU A 1 185 ? -22.558 9.882 13.769 1.00 91.94 185 GLU A O 1
ATOM 1479 N N . PRO A 1 186 ? -23.797 9.568 15.617 1.00 90.38 186 PRO A N 1
ATOM 1480 C CA . PRO A 1 186 ? -23.826 10.988 15.966 1.00 90.38 186 PRO A CA 1
ATOM 1481 C C . PRO A 1 186 ? -22.423 11.611 16.043 1.00 90.38 186 PRO A C 1
ATOM 1483 O O . PRO A 1 186 ? -21.456 10.948 16.412 1.00 90.38 186 PRO A O 1
ATOM 1486 N N . ASN A 1 187 ? -22.323 12.911 15.746 1.00 88.31 187 ASN A N 1
ATOM 1487 C CA . ASN A 1 187 ? -21.055 13.658 15.664 1.00 88.31 187 ASN A CA 1
ATOM 1488 C C . ASN A 1 187 ? -20.114 13.183 14.543 1.00 88.31 187 ASN A C 1
ATOM 1490 O O . ASN A 1 187 ? -18.896 13.267 14.678 1.00 88.31 187 ASN A O 1
ATOM 1494 N N . SER A 1 188 ? -20.673 12.694 13.432 1.00 89.94 188 SER A N 1
ATOM 1495 C CA . SER A 1 188 ? -19.911 12.313 12.232 1.00 89.94 188 SER A CA 1
ATOM 1496 C C . SER A 1 188 ? -18.901 11.185 12.474 1.00 89.94 188 SER A C 1
ATOM 1498 O O . SER A 1 188 ? -17.881 11.100 11.779 1.00 89.94 188 SER A O 1
ATOM 1500 N N . LEU A 1 189 ? -19.183 10.324 13.456 1.00 92.44 189 LEU A N 1
ATOM 1501 C CA . LEU A 1 189 ? -18.354 9.175 13.790 1.00 92.44 189 LEU A CA 1
ATOM 1502 C C . LEU A 1 189 ? -18.631 8.022 12.826 1.00 92.44 189 LEU A C 1
ATOM 1504 O O . LEU A 1 189 ? -19.780 7.689 12.548 1.00 92.44 189 LEU A O 1
ATOM 1508 N N . VAL A 1 190 ? -17.564 7.396 12.346 1.00 93.31 190 VAL A N 1
ATOM 1509 C CA . VAL A 1 190 ? -17.602 6.256 11.423 1.00 93.31 190 VAL A CA 1
ATOM 1510 C C . VAL A 1 190 ? -16.675 5.147 11.922 1.00 93.31 190 VAL A C 1
ATOM 1512 O O . VAL A 1 190 ? -15.698 5.435 12.626 1.00 93.31 190 VAL A O 1
ATOM 1515 N N . PRO A 1 191 ? -16.955 3.872 11.601 1.00 94.06 191 PRO A N 1
ATOM 1516 C CA . PRO A 1 191 ? -16.108 2.762 12.024 1.00 94.06 191 PRO A CA 1
ATOM 1517 C C . PRO A 1 191 ? -14.699 2.886 11.430 1.00 94.06 191 PRO A C 1
ATOM 1519 O O . PRO A 1 191 ? -14.524 3.201 10.262 1.00 94.06 191 PRO A O 1
ATOM 1522 N N . LEU A 1 192 ? -13.660 2.575 12.203 1.00 93.00 192 LEU A N 1
ATOM 1523 C CA . LEU A 1 192 ? -12.273 2.643 11.725 1.00 93.00 192 LEU A CA 1
ATOM 1524 C C . LEU A 1 192 ? -11.949 1.548 10.694 1.00 93.00 192 LEU A C 1
ATOM 1526 O O . LEU A 1 192 ? -11.160 1.755 9.772 1.00 93.00 192 LEU A O 1
ATOM 1530 N N . LYS A 1 193 ? -12.535 0.358 10.859 1.00 93.75 193 LYS A N 1
ATOM 1531 C CA . LYS A 1 193 ? -12.157 -0.842 10.098 1.00 93.75 193 LYS A CA 1
ATOM 1532 C C . LYS A 1 193 ? -12.298 -0.659 8.572 1.00 93.75 193 LYS A C 1
ATOM 1534 O O . LYS A 1 193 ? -11.331 -0.982 7.883 1.00 93.75 193 LYS A O 1
ATOM 1539 N N . PRO A 1 194 ? -13.379 -0.066 8.023 1.00 93.56 194 PRO A N 1
ATOM 1540 C CA . PRO A 1 194 ? -13.466 0.207 6.584 1.00 93.56 194 PRO A CA 1
ATOM 1541 C C . PRO A 1 194 ? -12.387 1.155 6.039 1.00 93.56 194 PRO A C 1
ATOM 1543 O O . PRO A 1 194 ? -11.937 0.959 4.910 1.00 93.56 194 PRO A O 1
ATOM 1546 N N . ALA A 1 195 ? -11.911 2.134 6.821 1.00 91.88 195 ALA A N 1
ATOM 1547 C CA . ALA A 1 195 ? -10.784 2.984 6.412 1.00 91.88 195 ALA A CA 1
ATOM 1548 C C . ALA A 1 195 ? -9.481 2.188 6.284 1.00 91.88 195 ALA A C 1
ATOM 1550 O O . ALA A 1 195 ? -8.747 2.342 5.307 1.00 91.88 195 ALA A O 1
ATOM 1551 N N . LEU A 1 196 ? -9.200 1.312 7.253 1.00 93.88 196 LEU A N 1
ATOM 1552 C CA . LEU A 1 196 ? -8.020 0.446 7.207 1.00 93.88 196 LEU A CA 1
ATOM 1553 C C . LEU A 1 196 ? -8.106 -0.550 6.052 1.00 93.88 196 LEU A C 1
ATOM 1555 O O . LEU A 1 196 ? -7.119 -0.760 5.349 1.00 93.88 196 LEU A O 1
ATOM 1559 N N . GLY A 1 197 ? -9.294 -1.110 5.816 1.00 95.31 197 GLY A N 1
ATOM 1560 C CA . GLY A 1 197 ? -9.554 -1.974 4.670 1.00 95.31 197 GLY A CA 1
ATOM 1561 C C . GLY A 1 197 ? -9.293 -1.264 3.348 1.00 95.31 197 GLY A C 1
ATOM 1562 O O . GLY A 1 197 ? -8.539 -1.783 2.531 1.00 95.31 197 GLY A O 1
ATOM 1563 N N . ALA A 1 198 ? -9.824 -0.051 3.168 1.00 93.31 198 ALA A N 1
ATOM 1564 C CA . ALA A 1 198 ? -9.580 0.756 1.974 1.00 93.31 198 ALA A CA 1
ATOM 1565 C C . ALA A 1 198 ? -8.085 1.059 1.776 1.00 93.31 198 ALA A C 1
ATOM 1567 O O . ALA A 1 198 ? -7.571 0.920 0.671 1.00 93.31 198 ALA A O 1
ATOM 1568 N N . MET A 1 199 ? -7.362 1.417 2.841 1.00 93.56 199 MET A N 1
ATOM 1569 C CA . MET A 1 199 ? -5.922 1.685 2.786 1.00 93.56 199 MET A CA 1
ATOM 1570 C C . MET A 1 199 ? -5.113 0.468 2.312 1.00 93.56 199 MET A C 1
ATOM 1572 O O . MET A 1 199 ? -4.268 0.582 1.420 1.00 93.56 199 MET A O 1
ATOM 1576 N N . ILE A 1 200 ? -5.370 -0.704 2.894 1.00 96.19 200 ILE A N 1
ATOM 1577 C CA . ILE A 1 200 ? -4.672 -1.938 2.518 1.00 96.19 200 ILE A CA 1
ATOM 1578 C C . ILE A 1 200 ? -5.073 -2.346 1.095 1.00 96.19 200 ILE A C 1
ATOM 1580 O O . ILE A 1 200 ? -4.206 -2.633 0.274 1.00 96.19 200 ILE A O 1
ATOM 1584 N N . TYR A 1 201 ? -6.369 -2.315 0.779 1.00 95.75 201 TYR A N 1
ATOM 1585 C CA . TYR A 1 201 ? -6.891 -2.666 -0.540 1.00 95.75 201 TYR A CA 1
ATOM 1586 C C . TYR A 1 201 ? -6.282 -1.799 -1.646 1.00 95.75 201 TYR A C 1
ATOM 1588 O O . TYR A 1 201 ? -5.732 -2.340 -2.600 1.00 95.75 201 TYR A O 1
ATOM 1596 N N . LEU A 1 202 ? -6.287 -0.470 -1.494 1.00 93.88 202 LEU A N 1
ATOM 1597 C CA . LEU A 1 202 ? -5.715 0.455 -2.479 1.00 93.88 202 LEU A CA 1
ATOM 1598 C C . LEU A 1 202 ? -4.208 0.252 -2.665 1.00 93.88 202 LEU A C 1
ATOM 1600 O O . LEU A 1 202 ? -3.703 0.393 -3.774 1.00 93.88 202 LEU A O 1
ATOM 1604 N N . THR A 1 203 ? -3.492 -0.123 -1.603 1.00 96.25 203 THR A N 1
ATOM 1605 C CA . THR A 1 203 ? -2.069 -0.478 -1.695 1.00 96.25 203 THR A CA 1
ATOM 1606 C C . THR A 1 203 ? -1.864 -1.711 -2.573 1.00 96.25 203 THR A C 1
ATOM 1608 O O . THR A 1 203 ? -1.015 -1.701 -3.464 1.00 96.25 203 THR A O 1
ATOM 1611 N N . LEU A 1 204 ? -2.647 -2.770 -2.349 1.00 96.56 204 LEU A N 1
ATOM 1612 C CA . LEU A 1 204 ? -2.542 -4.009 -3.123 1.00 96.56 204 LEU A CA 1
ATOM 1613 C C . LEU A 1 204 ? -3.029 -3.833 -4.560 1.00 96.56 204 LEU A C 1
ATOM 1615 O O . LEU A 1 204 ? -2.398 -4.361 -5.472 1.00 96.56 204 LEU A O 1
ATOM 1619 N N . LEU A 1 205 ? -4.092 -3.055 -4.767 1.00 94.56 205 LEU A N 1
ATOM 1620 C CA . LEU A 1 205 ? -4.589 -2.692 -6.089 1.00 94.56 205 LEU A CA 1
ATOM 1621 C C . LEU A 1 205 ? -3.522 -1.927 -6.876 1.00 94.56 205 LEU A C 1
ATOM 1623 O O . LEU A 1 205 ? -3.185 -2.321 -7.988 1.00 94.56 205 LEU A O 1
ATOM 1627 N N . ALA A 1 206 ? -2.917 -0.898 -6.278 1.00 94.88 206 ALA A N 1
ATOM 1628 C CA . ALA A 1 206 ? -1.851 -0.145 -6.927 1.00 94.88 206 ALA A CA 1
ATOM 1629 C C . ALA A 1 206 ? -0.670 -1.039 -7.315 1.00 94.88 206 ALA A C 1
ATOM 1631 O O . ALA A 1 206 ? -0.116 -0.922 -8.411 1.00 94.88 206 ALA A O 1
ATOM 1632 N N . ALA A 1 207 ? -0.307 -1.964 -6.428 1.00 95.94 207 ALA A N 1
ATOM 1633 C CA . ALA A 1 207 ? 0.770 -2.904 -6.665 1.00 95.94 207 ALA A CA 1
ATOM 1634 C C . ALA A 1 207 ? 0.449 -3.908 -7.791 1.00 95.94 207 ALA A C 1
ATOM 1636 O O . ALA A 1 207 ? 1.312 -4.199 -8.625 1.00 95.94 207 ALA A O 1
ATOM 1637 N N . GLU A 1 208 ? -0.795 -4.394 -7.850 1.00 95.25 208 GLU A N 1
ATOM 1638 C CA . GLU A 1 208 ? -1.322 -5.232 -8.932 1.00 95.25 208 GLU A CA 1
ATOM 1639 C C . GLU A 1 208 ? -1.267 -4.513 -10.275 1.00 95.25 208 GLU A C 1
ATOM 1641 O O . GLU A 1 208 ? -0.713 -5.035 -11.240 1.00 95.25 208 GLU A O 1
ATOM 1646 N N . GLU A 1 209 ? -1.787 -3.294 -10.334 1.00 94.38 209 GLU A N 1
ATOM 1647 C CA . GLU A 1 209 ? -1.894 -2.542 -11.578 1.00 94.38 209 GLU A CA 1
ATOM 1648 C C . GLU A 1 209 ? -0.525 -2.127 -12.115 1.00 94.38 209 GLU A C 1
ATOM 1650 O O . GLU A 1 209 ? -0.298 -2.200 -13.323 1.00 94.38 209 GLU A O 1
ATOM 1655 N N . LEU A 1 210 ? 0.415 -1.752 -11.240 1.00 94.00 210 LEU A N 1
ATOM 1656 C CA . LEU A 1 210 ? 1.790 -1.436 -11.632 1.00 94.00 210 LEU A CA 1
ATOM 1657 C C . LEU A 1 210 ? 2.476 -2.640 -12.274 1.00 94.00 210 LEU A C 1
ATOM 1659 O O . LEU A 1 210 ? 3.012 -2.524 -13.376 1.00 94.00 210 LEU A O 1
ATOM 1663 N N . ILE A 1 211 ? 2.461 -3.801 -11.611 1.00 92.75 211 ILE A N 1
ATOM 1664 C CA . ILE A 1 211 ? 3.155 -4.982 -12.132 1.00 92.75 211 ILE A CA 1
ATOM 1665 C C . ILE A 1 211 ? 2.441 -5.579 -13.348 1.00 92.75 211 ILE A C 1
ATOM 1667 O O . ILE A 1 211 ? 3.100 -6.078 -14.260 1.00 92.75 211 ILE A O 1
ATOM 1671 N N . HIS A 1 212 ? 1.108 -5.505 -13.391 1.00 92.00 212 HIS A N 1
ATOM 1672 C CA . HIS A 1 212 ? 0.333 -5.950 -14.540 1.00 92.00 212 HIS A CA 1
ATOM 1673 C C . HIS A 1 212 ? 0.630 -5.077 -15.759 1.00 92.00 212 HIS A C 1
ATOM 1675 O O . HIS A 1 212 ? 1.039 -5.606 -16.789 1.00 92.00 212 HIS A O 1
ATOM 1681 N N . THR A 1 213 ? 0.549 -3.750 -15.619 1.00 91.56 213 THR A N 1
ATOM 1682 C CA . THR A 1 213 ? 0.908 -2.802 -16.689 1.00 91.56 213 THR A CA 1
ATOM 1683 C C . THR A 1 213 ? 2.325 -3.051 -17.173 1.00 91.56 213 THR A C 1
ATOM 1685 O O . THR A 1 213 ? 2.568 -3.154 -18.371 1.00 91.56 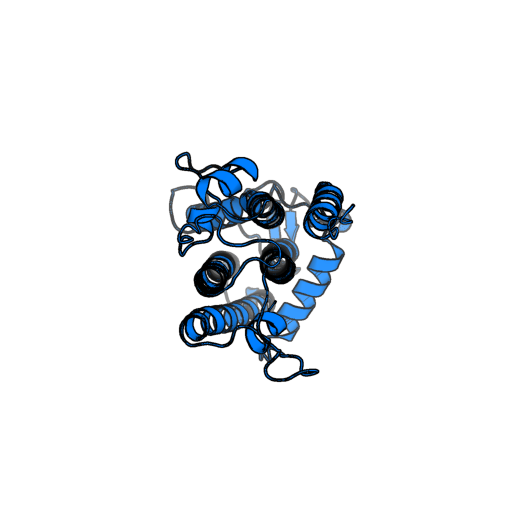213 THR A O 1
ATOM 1688 N N . TYR A 1 214 ? 3.253 -3.251 -16.237 1.00 88.19 214 TYR A N 1
ATOM 1689 C CA . TYR A 1 214 ? 4.628 -3.596 -16.552 1.00 88.19 214 TYR A CA 1
ATOM 1690 C C . TYR A 1 214 ? 4.730 -4.871 -17.410 1.00 88.19 214 TYR A C 1
ATOM 1692 O O . TYR A 1 214 ? 5.429 -4.888 -18.417 1.00 88.19 214 TYR A O 1
ATOM 1700 N N . SER A 1 215 ? 3.993 -5.931 -17.074 1.00 88.50 215 SER A N 1
ATOM 1701 C CA . SER A 1 215 ? 4.003 -7.188 -17.839 1.00 88.50 215 SER A CA 1
ATOM 1702 C C . SER A 1 215 ? 3.459 -7.081 -19.266 1.00 88.50 215 SER A C 1
ATOM 1704 O O . SER A 1 215 ? 3.819 -7.885 -20.130 1.00 88.50 215 SER A O 1
ATOM 1706 N N . LEU A 1 216 ? 2.619 -6.078 -19.531 1.00 88.19 216 LEU A N 1
ATOM 1707 C CA . LEU A 1 216 ? 2.115 -5.805 -20.871 1.00 88.19 216 LEU A CA 1
ATOM 1708 C C . LEU A 1 216 ? 3.212 -5.172 -21.738 1.00 88.19 216 LEU A C 1
ATOM 1710 O O . LEU A 1 216 ? 3.431 -5.628 -22.861 1.00 88.19 216 LEU A O 1
ATOM 1714 N N . ILE A 1 217 ? 3.970 -4.219 -21.184 1.00 85.81 217 ILE A N 1
ATOM 1715 C CA . ILE A 1 217 ? 4.970 -3.421 -21.920 1.00 85.81 217 ILE A CA 1
ATOM 1716 C C . ILE A 1 217 ? 6.342 -4.096 -22.091 1.00 85.81 217 ILE A C 1
ATOM 1718 O O . ILE A 1 217 ? 7.111 -3.708 -22.973 1.00 85.81 217 ILE A O 1
ATOM 1722 N N . VAL A 1 218 ? 6.688 -5.090 -21.264 1.00 83.31 218 VAL A N 1
ATOM 1723 C CA . VAL A 1 218 ? 7.980 -5.795 -21.356 1.00 83.31 218 VAL A CA 1
ATOM 1724 C C . VAL A 1 218 ? 7.812 -7.275 -21.660 1.00 83.31 218 VAL A C 1
ATOM 1726 O O . VAL A 1 218 ? 6.802 -7.898 -21.328 1.00 83.31 218 VAL A O 1
ATOM 1729 N N . GLU A 1 219 ? 8.829 -7.866 -22.279 1.00 81.88 219 GLU A N 1
ATOM 1730 C CA . GLU A 1 219 ? 8.938 -9.320 -22.377 1.00 81.88 219 GLU A CA 1
ATOM 1731 C C . GLU A 1 219 ? 9.425 -9.881 -21.046 1.00 81.88 219 GLU A C 1
ATOM 1733 O O . GLU A 1 219 ? 10.578 -9.696 -20.647 1.00 81.88 219 GLU A O 1
ATOM 1738 N N . LEU A 1 220 ? 8.521 -10.554 -20.342 1.00 83.69 220 LEU A N 1
ATOM 1739 C CA . LEU A 1 220 ? 8.876 -11.372 -19.195 1.00 83.69 220 LEU A CA 1
ATOM 1740 C C . LEU A 1 220 ? 9.319 -12.757 -19.678 1.00 83.69 220 LEU A C 1
ATOM 1742 O O . LEU A 1 220 ? 8.823 -13.261 -20.685 1.00 83.69 220 LEU A O 1
ATOM 1746 N N . GLY A 1 221 ? 10.244 -13.382 -18.946 1.00 81.56 221 GLY A N 1
ATOM 1747 C CA . GLY A 1 221 ? 10.669 -14.753 -19.231 1.00 81.56 221 GLY A CA 1
ATOM 1748 C C . GLY A 1 221 ? 9.517 -15.756 -19.110 1.00 81.56 221 GLY A C 1
ATOM 1749 O O . GLY A 1 221 ? 8.448 -15.443 -18.581 1.00 81.56 221 GLY A O 1
ATOM 1750 N N . HIS A 1 222 ? 9.733 -16.985 -19.580 1.00 87.06 222 HIS A N 1
ATOM 1751 C CA . HIS A 1 222 ? 8.749 -18.056 -19.424 1.00 87.06 222 HIS A CA 1
ATOM 1752 C C . HIS A 1 222 ? 8.412 -18.302 -17.941 1.00 87.06 222 HIS A C 1
ATOM 1754 O O . HIS A 1 222 ? 9.295 -18.174 -17.090 1.00 87.06 222 HIS A O 1
ATOM 1760 N N . PRO A 1 223 ? 7.154 -18.659 -17.620 1.00 91.06 223 PRO A N 1
ATOM 1761 C CA . PRO A 1 223 ? 6.774 -18.981 -16.250 1.00 91.06 223 PRO A CA 1
ATOM 1762 C C . PRO A 1 223 ? 7.558 -20.199 -15.746 1.00 91.06 223 PRO A C 1
ATOM 1764 O O . PRO A 1 223 ? 7.647 -21.207 -16.448 1.00 91.06 223 PRO A O 1
ATOM 1767 N N . LEU A 1 224 ? 8.089 -20.119 -14.524 1.00 89.50 224 LEU A N 1
ATOM 1768 C CA . LEU A 1 224 ? 8.857 -21.197 -13.889 1.00 89.50 224 LEU A CA 1
ATOM 1769 C C . LEU A 1 224 ? 8.016 -22.459 -13.660 1.00 89.50 224 LEU A C 1
ATOM 1771 O O . LEU A 1 224 ? 8.471 -23.569 -13.924 1.00 89.50 224 LEU A O 1
ATOM 1775 N N . CYS A 1 225 ? 6.781 -22.282 -13.193 1.00 91.38 225 CYS A N 1
ATOM 1776 C CA . CYS A 1 225 ? 5.828 -23.348 -12.902 1.00 91.38 225 CYS A CA 1
ATOM 1777 C C . CYS A 1 225 ? 4.465 -23.003 -13.529 1.00 91.38 225 CYS A C 1
ATOM 1779 O O . CYS A 1 225 ? 3.556 -22.557 -12.815 1.00 91.38 225 CYS A O 1
ATOM 1781 N N . PRO A 1 226 ? 4.288 -23.204 -14.850 1.00 89.44 226 PRO A N 1
ATOM 1782 C CA . PRO A 1 226 ? 3.027 -22.929 -15.532 1.00 89.44 226 PRO A CA 1
ATOM 1783 C C . PRO A 1 226 ? 1.842 -23.605 -14.824 1.00 89.44 226 PRO A C 1
ATOM 1785 O O . PRO A 1 226 ? 1.981 -24.694 -14.262 1.00 89.44 226 PRO A O 1
ATOM 1788 N N . ASN A 1 227 ? 0.670 -22.967 -14.851 1.00 88.94 227 ASN A N 1
ATOM 1789 C CA . ASN A 1 227 ? -0.578 -23.447 -14.231 1.00 88.94 227 ASN A CA 1
ATOM 1790 C C . ASN A 1 227 ? -0.568 -23.568 -12.695 1.00 88.94 227 ASN A C 1
ATOM 1792 O O . ASN A 1 227 ? -1.542 -24.052 -12.121 1.00 88.94 227 ASN A O 1
ATOM 1796 N N . HIS A 1 228 ? 0.490 -23.119 -12.014 1.00 88.81 228 HIS A N 1
ATOM 1797 C CA . HIS A 1 228 ? 0.533 -23.087 -10.554 1.00 88.81 228 HIS A CA 1
ATOM 1798 C C . HIS A 1 228 ? 0.249 -21.681 -10.029 1.00 88.81 228 HIS A C 1
ATOM 1800 O O . HIS A 1 228 ? 0.832 -20.694 -10.486 1.00 88.81 228 HIS A O 1
ATOM 1806 N N . ALA A 1 229 ? -0.621 -21.608 -9.025 1.00 88.88 229 ALA A N 1
ATOM 1807 C CA . ALA A 1 229 ? -0.904 -20.388 -8.287 1.00 88.88 229 ALA A CA 1
ATOM 1808 C C . ALA A 1 229 ? -0.162 -20.390 -6.947 1.00 88.88 229 ALA A C 1
ATOM 1810 O O . ALA A 1 229 ? -0.097 -21.398 -6.241 1.00 88.88 229 ALA A O 1
ATOM 1811 N N . LEU A 1 230 ? 0.384 -19.233 -6.601 1.00 89.50 230 LEU A N 1
ATOM 1812 C CA . LEU A 1 230 ? 0.964 -18.941 -5.308 1.00 89.50 230 LEU A CA 1
ATOM 1813 C C . LEU A 1 230 ? -0.149 -18.533 -4.341 1.00 89.50 230 LEU A C 1
ATOM 1815 O O . LEU A 1 230 ? -0.949 -17.642 -4.627 1.00 89.50 230 LEU A O 1
ATOM 1819 N N . PHE A 1 231 ? -0.158 -19.160 -3.170 1.00 88.31 231 PHE A N 1
ATOM 1820 C CA . PHE A 1 231 ? -1.087 -18.839 -2.095 1.00 88.31 231 PHE A CA 1
ATOM 1821 C C . PHE A 1 231 ? -0.310 -18.378 -0.869 1.00 88.31 231 PHE A C 1
ATOM 1823 O O . PHE A 1 231 ? 0.561 -19.095 -0.373 1.00 88.31 231 PHE A O 1
ATOM 183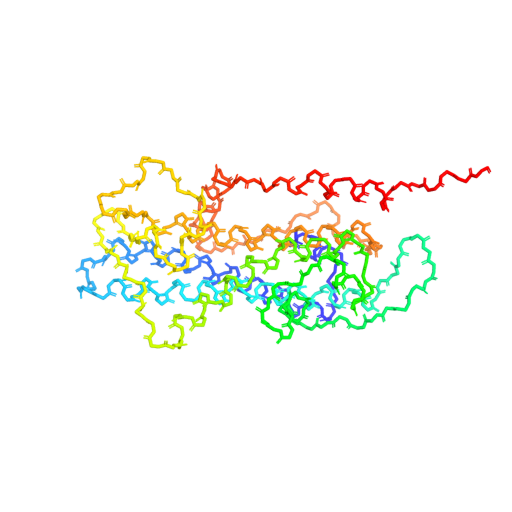0 N N . LEU A 1 232 ? -0.667 -17.208 -0.348 1.00 86.00 232 LEU A N 1
ATOM 1831 C CA . LEU A 1 232 ? -0.190 -16.749 0.949 1.00 86.00 232 LEU A CA 1
AT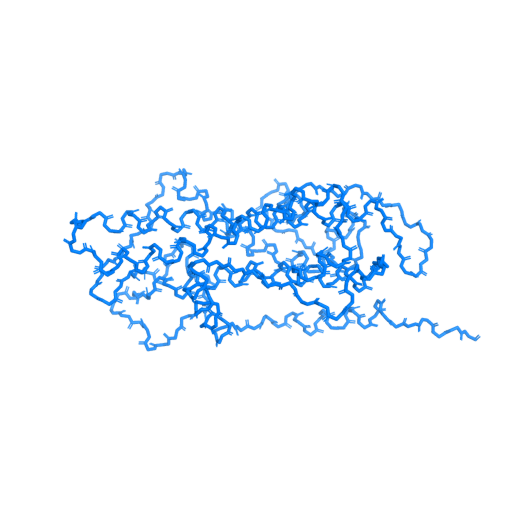OM 1832 C C . LEU A 1 232 ? -1.007 -17.437 2.050 1.00 86.00 232 LEU A C 1
ATOM 1834 O O . LEU A 1 232 ? -2.228 -17.300 2.104 1.00 86.00 232 LEU A O 1
ATOM 1838 N N . ARG A 1 233 ? -0.337 -18.172 2.942 1.00 87.94 233 ARG A N 1
ATOM 1839 C CA . ARG A 1 233 ? -0.973 -18.819 4.099 1.00 87.94 233 ARG A CA 1
ATOM 1840 C C . ARG A 1 233 ? -0.549 -18.120 5.378 1.00 87.94 233 ARG A C 1
ATOM 1842 O O . ARG A 1 233 ? 0.577 -18.322 5.823 1.00 87.94 233 ARG A O 1
ATOM 1849 N N . ALA A 1 234 ? -1.441 -17.316 5.950 1.00 88.19 234 ALA A N 1
ATOM 1850 C CA . ALA A 1 234 ? -1.254 -16.631 7.229 1.00 88.19 234 ALA A CA 1
ATOM 1851 C C . ALA A 1 234 ? -2.198 -17.207 8.284 1.00 88.19 234 ALA A C 1
ATOM 1853 O O . ALA A 1 234 ? -3.373 -17.426 7.992 1.00 88.19 234 ALA A O 1
ATOM 1854 N N . SER A 1 235 ? -1.713 -17.394 9.515 1.00 89.19 235 SER A N 1
ATOM 1855 C CA . SER A 1 235 ? -2.551 -17.788 10.661 1.00 89.19 235 SER A CA 1
ATOM 1856 C C . SER A 1 235 ? -3.713 -16.810 10.867 1.00 89.19 235 SER A C 1
ATOM 1858 O O . SER A 1 235 ? -4.851 -17.226 11.056 1.00 89.19 235 SER A O 1
ATOM 1860 N N . SER A 1 236 ? -3.439 -15.514 10.708 1.00 93.00 236 SER A N 1
ATOM 1861 C CA . SER A 1 236 ? -4.426 -14.427 10.751 1.00 93.00 236 SER A CA 1
ATOM 1862 C C . SER A 1 236 ? -5.028 -14.078 9.381 1.00 93.00 236 SER A C 1
ATOM 1864 O O . SER A 1 236 ? -5.636 -13.022 9.214 1.00 93.00 236 SER A O 1
ATOM 1866 N N . GLY A 1 237 ? -4.869 -14.944 8.373 1.00 91.62 237 GLY A N 1
ATOM 1867 C CA . GLY A 1 237 ? -5.237 -14.649 6.984 1.00 91.62 237 GLY A CA 1
ATOM 1868 C C . GLY A 1 237 ? -6.730 -14.410 6.771 1.00 91.62 237 GLY A C 1
ATOM 1869 O O . GLY A 1 237 ? -7.098 -13.615 5.912 1.00 91.62 237 GLY A O 1
ATOM 1870 N N . LYS A 1 238 ? -7.591 -15.035 7.586 1.00 94.94 238 LYS A N 1
ATOM 1871 C CA . LYS A 1 238 ? -9.044 -14.840 7.496 1.00 94.94 238 LYS A CA 1
ATOM 1872 C C . LYS A 1 238 ? -9.445 -13.389 7.779 1.00 94.94 238 LYS A C 1
ATOM 1874 O O . LYS A 1 238 ? -10.224 -12.828 7.019 1.00 94.94 238 LYS A O 1
ATOM 1879 N N . ALA A 1 239 ? -8.889 -12.779 8.827 1.00 94.94 239 ALA A N 1
ATOM 1880 C CA . ALA A 1 239 ? -9.231 -11.411 9.217 1.00 94.94 239 ALA A CA 1
ATOM 1881 C C . ALA A 1 239 ? -8.875 -10.408 8.109 1.00 94.94 239 ALA A C 1
ATOM 1883 O O . ALA A 1 239 ? -9.664 -9.521 7.789 1.00 94.94 239 ALA A O 1
ATOM 1884 N N . LEU A 1 240 ? -7.714 -10.599 7.470 1.00 95.88 240 LEU A N 1
ATOM 1885 C CA . LEU A 1 240 ? -7.312 -9.808 6.311 1.00 95.88 240 LEU A CA 1
ATOM 1886 C C . LEU A 1 240 ? -8.205 -10.073 5.091 1.00 95.88 240 LEU A C 1
ATOM 1888 O O . LEU A 1 240 ? -8.629 -9.127 4.439 1.00 95.88 240 LEU A O 1
ATOM 1892 N N . ALA A 1 241 ? -8.508 -11.337 4.786 1.00 95.75 241 ALA A N 1
ATOM 1893 C CA . ALA A 1 241 ? -9.346 -11.694 3.643 1.00 95.75 241 ALA A CA 1
ATOM 1894 C C . ALA A 1 241 ? -10.762 -11.106 3.757 1.00 95.75 241 ALA A C 1
ATOM 1896 O O . ALA A 1 241 ? -11.257 -10.523 2.795 1.00 95.75 241 ALA A O 1
ATOM 1897 N N . ASP A 1 242 ? -11.385 -11.200 4.936 1.00 96.31 242 ASP A N 1
ATOM 1898 C CA . ASP A 1 242 ? -12.701 -10.611 5.196 1.00 96.31 242 ASP A CA 1
ATOM 1899 C C . ASP A 1 242 ? -12.661 -9.080 5.035 1.00 96.31 242 ASP A C 1
ATOM 1901 O O . ASP A 1 242 ? -13.556 -8.492 4.427 1.00 96.31 242 ASP A O 1
ATOM 1905 N N . LEU A 1 243 ? -11.604 -8.436 5.548 1.00 96.06 243 LEU A N 1
ATOM 1906 C CA . LEU A 1 243 ? -11.412 -6.990 5.445 1.00 96.06 243 LEU A CA 1
ATOM 1907 C C . LEU A 1 243 ? -11.253 -6.532 3.987 1.00 96.06 243 LEU A C 1
ATOM 1909 O O . LEU A 1 243 ? -11.857 -5.540 3.586 1.00 96.06 243 LEU A O 1
ATOM 1913 N N . LEU A 1 244 ? -10.464 -7.261 3.193 1.00 96.00 244 LEU A N 1
ATOM 1914 C CA . LEU A 1 244 ? -10.276 -6.977 1.770 1.00 96.00 244 LEU A CA 1
ATOM 1915 C C . LEU A 1 244 ? -11.564 -7.200 0.973 1.00 96.00 244 LEU A C 1
ATOM 1917 O O . LEU A 1 244 ? -11.873 -6.397 0.100 1.00 96.00 244 LEU A O 1
ATOM 1921 N N . ALA A 1 245 ? -12.336 -8.241 1.293 1.00 96.69 245 ALA A N 1
ATOM 1922 C CA . ALA A 1 245 ? -13.611 -8.512 0.634 1.00 96.69 245 ALA A CA 1
ATOM 1923 C C . ALA A 1 245 ? -14.668 -7.430 0.917 1.00 96.69 245 ALA A C 1
ATOM 1925 O O . ALA A 1 245 ? -15.512 -7.157 0.065 1.00 96.69 245 ALA A O 1
ATOM 1926 N N . ASP A 1 246 ? -14.658 -6.820 2.104 1.00 95.88 246 ASP A N 1
ATOM 1927 C CA . ASP A 1 246 ? -15.515 -5.665 2.390 1.00 95.88 246 ASP A CA 1
ATOM 1928 C C . ASP A 1 246 ? -15.008 -4.391 1.698 1.00 95.88 246 ASP A C 1
ATOM 1930 O O . ASP A 1 246 ? -15.812 -3.648 1.139 1.00 95.88 246 ASP A O 1
ATOM 1934 N N . ALA A 1 247 ? -13.690 -4.164 1.675 1.00 95.38 247 ALA A N 1
ATOM 1935 C CA . ALA A 1 247 ? -13.089 -3.017 0.995 1.00 95.38 247 ALA A CA 1
ATOM 1936 C C . ALA A 1 247 ? -13.351 -3.028 -0.521 1.00 95.38 247 ALA A C 1
ATOM 1938 O O . ALA A 1 247 ? -13.717 -1.997 -1.078 1.00 95.38 247 ALA A O 1
ATOM 1939 N N . ASP A 1 248 ? -13.246 -4.191 -1.164 1.00 94.19 248 ASP A N 1
ATOM 1940 C CA . ASP A 1 248 ? -13.536 -4.384 -2.590 1.00 94.19 248 ASP A CA 1
ATOM 1941 C C . ASP A 1 248 ? -14.971 -3.967 -2.946 1.00 94.19 248 ASP A C 1
ATOM 1943 O O . ASP A 1 248 ? -15.199 -3.204 -3.878 1.00 94.19 248 ASP A O 1
ATOM 1947 N N . LYS A 1 249 ? -15.949 -4.353 -2.117 1.00 94.25 249 LYS A N 1
ATOM 1948 C CA . LYS A 1 249 ? -17.364 -3.975 -2.300 1.00 94.25 249 LYS A CA 1
ATOM 1949 C C . LYS A 1 249 ? -17.631 -2.479 -2.135 1.00 94.25 249 LYS A C 1
ATOM 1951 O O . LYS A 1 249 ? -18.691 -2.008 -2.539 1.00 94.25 249 LYS A O 1
ATOM 1956 N N . ARG A 1 250 ? -16.735 -1.755 -1.463 1.00 92.44 250 ARG A N 1
ATOM 1957 C CA . ARG A 1 250 ? -16.832 -0.305 -1.229 1.00 92.44 250 ARG A CA 1
ATOM 1958 C C . ARG A 1 250 ? -16.033 0.495 -2.245 1.00 92.44 250 ARG A C 1
ATOM 1960 O O . ARG A 1 250 ? -16.221 1.706 -2.336 1.00 92.44 250 ARG A O 1
ATOM 1967 N N . TYR A 1 251 ? -15.115 -0.152 -2.956 1.00 89.25 251 TYR A N 1
ATOM 1968 C CA . TYR A 1 251 ? -14.243 0.521 -3.893 1.00 89.25 251 TYR A CA 1
ATOM 1969 C C . TYR A 1 251 ? -15.047 1.034 -5.087 1.00 89.25 251 TYR A C 1
ATOM 1971 O O . TYR A 1 251 ? -15.787 0.297 -5.736 1.00 89.25 251 TYR A O 1
ATOM 1979 N N . VAL A 1 252 ? -14.881 2.324 -5.372 1.00 84.62 252 VAL A N 1
ATOM 1980 C CA . VAL A 1 252 ? -15.426 2.971 -6.562 1.00 84.62 252 VAL A CA 1
ATOM 1981 C C . VAL A 1 252 ? -14.236 3.380 -7.426 1.00 84.62 252 VAL A C 1
ATOM 1983 O O . VAL A 1 252 ? -13.465 4.247 -6.998 1.00 84.62 252 VAL A O 1
ATOM 1986 N N . PRO A 1 253 ? -14.054 2.764 -8.607 1.00 78.06 253 PRO A N 1
ATOM 1987 C CA . PRO A 1 253 ? -12.944 3.096 -9.483 1.00 78.06 253 PRO A CA 1
ATOM 1988 C C . PRO A 1 253 ? -13.009 4.562 -9.931 1.00 78.06 253 PRO A C 1
ATOM 1990 O O . PRO A 1 253 ? -14.102 5.082 -10.190 1.00 78.06 253 PRO A O 1
ATOM 1993 N N . PRO A 1 254 ? -11.869 5.268 -10.010 1.00 74.25 254 PRO A N 1
ATOM 1994 C CA . PRO A 1 254 ? -11.853 6.634 -10.500 1.00 74.25 254 PRO A CA 1
ATOM 1995 C C . PRO A 1 254 ? -12.202 6.679 -12.002 1.00 74.25 254 PRO A C 1
ATOM 1997 O O . PRO A 1 254 ? -11.872 5.753 -12.743 1.00 74.25 254 PRO A O 1
ATOM 2000 N N . PRO A 1 255 ? -12.763 7.794 -12.510 1.00 66.06 255 PRO A N 1
ATOM 2001 C CA . PRO A 1 255 ? -13.106 7.943 -13.933 1.00 66.06 255 PRO A CA 1
ATOM 2002 C C . PRO A 1 255 ? -11.926 7.767 -14.908 1.00 66.06 255 PRO A C 1
ATOM 2004 O O . PRO A 1 255 ? -12.122 7.587 -16.105 1.00 66.06 255 PRO A O 1
ATOM 2007 N N . SER A 1 256 ? -10.687 7.836 -14.417 1.00 65.94 256 SER A N 1
ATOM 2008 C CA . SER A 1 256 ? -9.461 7.723 -15.211 1.00 65.94 256 SER A CA 1
ATOM 2009 C C . SER A 1 256 ? -9.190 6.322 -15.785 1.00 65.94 256 SER A C 1
ATOM 2011 O O . SER A 1 256 ? -8.257 6.165 -16.570 1.00 65.94 256 SER A O 1
ATOM 2013 N N . ASP A 1 257 ? -9.976 5.305 -15.429 1.00 61.47 257 ASP A N 1
ATOM 2014 C CA . ASP A 1 257 ? -9.762 3.931 -15.905 1.00 61.47 257 ASP A CA 1
ATOM 2015 C C . ASP A 1 257 ? -10.082 3.752 -17.406 1.00 61.47 257 ASP A C 1
ATOM 2017 O O . ASP A 1 257 ? -9.421 2.966 -18.090 1.00 61.47 257 ASP A O 1
ATOM 2021 N N . GLU A 1 258 ? -10.986 4.560 -17.979 1.00 59.84 258 GLU A N 1
ATOM 2022 C CA . GLU A 1 258 ? -11.235 4.593 -19.436 1.00 59.84 258 GLU A CA 1
ATOM 2023 C C . GLU A 1 258 ? -10.020 5.120 -20.226 1.00 59.84 258 GLU A C 1
ATOM 2025 O O . GLU A 1 258 ? -9.745 4.701 -21.359 1.00 59.84 258 GLU A O 1
ATOM 2030 N N . GLN A 1 259 ? -9.245 6.021 -19.614 1.00 60.25 259 GLN A N 1
ATOM 2031 C CA . GLN A 1 259 ? -8.038 6.585 -20.217 1.00 60.25 259 GLN A CA 1
ATOM 2032 C C . GLN A 1 259 ? -6.907 5.554 -20.254 1.00 60.25 259 GLN A C 1
ATOM 2034 O O . GLN A 1 259 ? -6.237 5.441 -21.279 1.00 60.25 259 GLN A O 1
ATOM 2039 N N . LEU A 1 260 ? -6.734 4.750 -19.196 1.00 64.31 260 LEU A N 1
ATOM 2040 C CA . LEU A 1 260 ? -5.734 3.678 -19.171 1.00 64.31 260 LEU A CA 1
ATOM 2041 C C . LEU A 1 260 ? -6.016 2.617 -20.242 1.00 64.31 260 LEU A C 1
ATOM 2043 O O . LEU A 1 260 ? -5.101 2.228 -20.965 1.00 64.31 260 LEU A O 1
ATOM 2047 N N . ALA A 1 261 ? -7.278 2.203 -20.399 1.00 64.50 261 ALA A N 1
ATOM 2048 C CA . ALA A 1 261 ? -7.674 1.272 -21.456 1.00 64.50 261 ALA A CA 1
ATOM 2049 C C . ALA A 1 261 ? -7.350 1.831 -22.854 1.00 64.50 261 ALA A C 1
ATOM 2051 O O . ALA A 1 261 ? -6.801 1.128 -23.699 1.00 64.50 261 ALA A O 1
ATOM 2052 N N . THR A 1 262 ? -7.608 3.122 -23.076 1.00 65.00 262 THR A N 1
ATOM 2053 C CA . THR A 1 262 ? -7.286 3.799 -24.342 1.00 65.00 262 THR A CA 1
ATOM 2054 C C . THR A 1 262 ? -5.775 3.864 -24.602 1.00 65.00 262 THR A C 1
ATOM 2056 O O . THR A 1 262 ? -5.340 3.665 -25.737 1.00 65.00 262 THR A O 1
ATOM 2059 N N . VAL A 1 263 ? -4.962 4.130 -23.573 1.00 67.31 263 VAL A N 1
ATOM 2060 C CA . VAL A 1 263 ? -3.492 4.184 -23.684 1.00 67.31 263 VAL A CA 1
ATOM 2061 C C . VAL A 1 263 ? -2.910 2.794 -23.951 1.00 67.31 263 VAL A C 1
ATOM 2063 O O . VAL A 1 263 ? -2.105 2.645 -24.865 1.00 67.31 263 VAL A O 1
ATOM 2066 N N . LEU A 1 264 ? -3.368 1.762 -23.235 1.00 65.56 264 LEU A N 1
ATOM 2067 C CA . LEU A 1 264 ? -2.917 0.380 -23.437 1.00 65.56 264 LEU A CA 1
ATOM 2068 C C . LEU A 1 264 ? -3.276 -0.157 -24.830 1.00 65.56 264 LEU A C 1
ATOM 2070 O O . LEU A 1 264 ? -2.478 -0.870 -25.428 1.00 65.56 264 LEU A O 1
ATOM 2074 N N . VAL A 1 265 ? -4.437 0.214 -25.383 1.00 65.00 265 VAL A N 1
ATOM 2075 C CA . VAL A 1 265 ? -4.803 -0.131 -26.770 1.00 65.00 265 VAL A CA 1
ATOM 2076 C C . VAL A 1 265 ? -3.873 0.548 -27.779 1.00 65.00 265 VAL A C 1
ATOM 2078 O O . VAL A 1 265 ? -3.526 -0.061 -28.786 1.00 65.00 265 VAL A O 1
ATOM 2081 N N . ARG A 1 266 ? -3.436 1.787 -27.522 1.00 60.91 266 ARG A N 1
ATOM 2082 C CA . ARG A 1 266 ? -2.491 2.503 -28.399 1.00 60.91 266 ARG A CA 1
ATOM 2083 C C . ARG A 1 266 ? -1.077 1.932 -28.340 1.00 60.91 266 ARG A C 1
ATOM 2085 O O . ARG A 1 266 ? -0.424 1.887 -29.374 1.00 60.91 266 ARG A O 1
ATOM 2092 N N . GLU A 1 267 ? -0.622 1.507 -27.164 1.00 64.38 267 GLU A N 1
ATOM 2093 C CA . GLU A 1 267 ? 0.695 0.876 -26.978 1.00 64.38 267 GLU A CA 1
ATOM 2094 C C . GLU A 1 267 ? 0.708 -0.624 -27.338 1.00 64.38 267 GLU A C 1
ATOM 2096 O O . GLU A 1 267 ? 1.777 -1.217 -27.414 1.00 64.38 267 GLU A O 1
ATOM 2101 N N . GLY A 1 268 ? -0.460 -1.248 -27.542 1.00 47.91 268 GLY A N 1
ATOM 2102 C CA . GLY A 1 268 ? -0.606 -2.664 -27.903 1.00 47.91 268 GLY A CA 1
ATOM 2103 C C . GLY A 1 268 ? -1.178 -2.927 -29.302 1.00 47.91 268 GLY A C 1
ATOM 2104 O O . GLY A 1 268 ? -1.443 -4.084 -29.633 1.00 47.91 268 GLY A O 1
ATOM 2105 N N . ALA A 1 269 ? -1.419 -1.892 -30.114 1.00 37.75 269 ALA A N 1
ATOM 2106 C CA . ALA A 1 269 ? -1.868 -2.060 -31.493 1.00 37.75 269 ALA A CA 1
ATOM 2107 C C . ALA A 1 269 ? -0.659 -2.386 -32.384 1.00 37.75 269 ALA A C 1
ATOM 2109 O O . ALA A 1 269 ? 0.194 -1.513 -32.558 1.00 37.75 269 ALA A O 1
ATOM 2110 N N . PRO A 1 270 ? -0.581 -3.586 -32.996 1.00 35.78 270 PRO A N 1
ATOM 2111 C CA . PRO A 1 270 ? 0.464 -3.855 -33.970 1.00 35.78 270 PRO A CA 1
ATOM 2112 C C . PRO A 1 270 ? 0.351 -2.807 -35.077 1.00 35.78 270 PRO A C 1
ATOM 2114 O O . PRO A 1 270 ? -0.727 -2.621 -35.654 1.00 35.78 270 PRO A O 1
ATOM 2117 N N . LYS A 1 271 ? 1.450 -2.099 -35.362 1.00 35.72 271 LYS A N 1
ATOM 2118 C CA . LYS A 1 271 ? 1.538 -1.268 -36.563 1.00 35.72 271 LYS A CA 1
ATOM 2119 C C . LYS A 1 271 ? 1.224 -2.178 -37.745 1.00 35.72 271 LYS A C 1
ATOM 2121 O O . LYS A 1 271 ? 1.991 -3.087 -38.042 1.00 35.72 271 LYS A O 1
ATOM 2126 N N . ALA A 1 272 ? 0.077 -1.957 -38.383 1.00 32.94 272 ALA A N 1
ATOM 2127 C CA . ALA A 1 272 ? -0.184 -2.534 -39.687 1.00 32.94 272 ALA A CA 1
ATOM 2128 C C . ALA A 1 272 ? 0.912 -2.001 -40.617 1.00 32.94 272 ALA A C 1
ATOM 2130 O O . ALA A 1 272 ? 0.947 -0.803 -40.908 1.00 32.94 272 ALA A O 1
ATOM 2131 N N . GLU A 1 273 ? 1.862 -2.863 -40.975 1.00 33.56 273 GLU A N 1
ATOM 2132 C CA . GLU A 1 273 ? 2.841 -2.543 -42.006 1.00 33.56 273 GLU A CA 1
ATOM 2133 C C . GLU A 1 273 ? 2.101 -2.314 -43.339 1.00 33.56 273 GLU A C 1
ATOM 2135 O O . GLU A 1 273 ? 1.103 -2.997 -43.598 1.00 33.56 273 GLU A O 1
ATOM 2140 N N . PRO A 1 274 ? 2.525 -1.314 -44.134 1.00 40.94 274 PRO A N 1
ATOM 2141 C CA . PRO A 1 274 ? 1.894 -0.957 -45.403 1.00 40.94 274 PRO A CA 1
ATOM 2142 C C . PRO A 1 274 ? 2.038 -2.029 -46.491 1.00 40.94 274 PRO A C 1
ATOM 2144 O O . PRO A 1 274 ? 3.079 -2.723 -46.522 1.00 40.94 274 PRO A O 1
#

pLDDT: mean 86.01, std 13.62, range [32.94, 97.69]

Radius of gyration: 20.31 Å; Cα contacts (8 Å, |Δi|>4): 312; chains: 1; bounding box: 45×44×76 Å